Protein AF-A0A660Q3L2-F1 (afdb_monomer)

Foldseek 3Di:
DQVVLLVVLVVLVVLAAPQLFHDVVSDDDLWGFLVVLLVNLVSLLVSVVVPHPHPCSLVSLVSNLSNLVQQQDPVLLFGATRHVPHDDLLSRLSSLLSCLSSVNNVPPSNVSSLVSCLPDAQALQAADQANLNSLLSNQLSQVSNDDPSNVVSCVHLVCSLVVQQDPVRWHAGRQLPDPDRDHNRNPVDGVSNRVSSVSSNCSPVPDDPVPDPPPPDPPPPPDPPDDDDDDD

Mean predicted aligned error: 7.47 Å

Solvent-accessible surface area (backbone atoms only — not comparable to full-atom values): 13078 Å² total; per-residue (Å²): 111,66,76,60,51,45,54,55,49,46,56,54,60,69,36,43,43,96,70,23,36,25,30,76,95,45,51,84,66,95,63,30,29,43,70,55,34,40,54,51,51,53,49,51,53,52,38,53,76,71,68,54,82,60,85,59,58,64,59,48,53,55,32,32,51,55,30,52,59,66,15,43,22,82,90,71,23,36,27,17,34,68,37,43,87,50,56,51,72,28,39,26,15,30,49,37,35,49,33,39,75,73,73,42,55,82,37,70,67,34,54,37,30,54,59,61,49,66,81,68,78,74,45,52,71,72,33,54,59,52,40,60,66,18,50,31,32,35,47,51,26,30,53,77,70,34,68,69,66,19,58,62,46,49,67,46,48,55,51,46,51,65,75,58,46,43,96,88,71,42,24,65,37,47,7,56,85,44,99,67,68,35,42,72,48,52,81,63,48,47,68,53,31,28,49,37,51,51,55,45,73,40,56,76,76,74,58,59,91,82,72,62,74,82,77,78,71,77,83,81,82,75,59,98,80,68,79,85,81,87,82,131

Structure (mmCIF, N/CA/C/O backbone):
data_AF-A0A660Q3L2-F1
#
_entry.id   AF-A0A660Q3L2-F1
#
loop_
_atom_site.group_PDB
_atom_site.id
_atom_site.type_symbol
_atom_site.label_atom_id
_atom_site.label_alt_id
_atom_site.label_comp_id
_atom_site.label_asym_id
_atom_site.label_entity_id
_atom_site.label_seq_id
_atom_site.pdbx_PDB_ins_code
_atom_site.Cartn_x
_atom_site.Cartn_y
_atom_site.Cartn_z
_atom_site.occupancy
_atom_site.B_iso_or_equiv
_atom_site.auth_seq_id
_atom_site.auth_comp_id
_atom_site.auth_asym_id
_atom_site.auth_atom_id
_atom_site.pdbx_PDB_model_num
ATOM 1 N N . LEU A 1 1 ? -19.004 -19.035 7.120 1.00 87.06 1 LEU A N 1
ATOM 2 C CA . LEU A 1 1 ? -17.746 -18.250 7.023 1.00 87.06 1 LEU A CA 1
ATOM 3 C C . LEU A 1 1 ? -17.689 -17.080 8.012 1.00 87.06 1 LEU A C 1
ATOM 5 O O . LEU A 1 1 ? -16.634 -16.913 8.609 1.00 87.06 1 LEU A O 1
ATOM 9 N N . LYS A 1 2 ? -18.784 -16.331 8.252 1.00 93.50 2 LYS A N 1
ATOM 10 C CA . LYS A 1 2 ? -18.805 -15.159 9.158 1.00 93.50 2 LYS A CA 1
ATOM 11 C C . LYS A 1 2 ? -18.121 -15.374 10.528 1.00 93.50 2 LYS A C 1
ATOM 13 O O . LYS A 1 2 ? -17.167 -14.650 10.787 1.00 93.50 2 LYS A O 1
ATOM 18 N N . PRO A 1 3 ? -18.420 -16.428 11.318 1.00 96.12 3 PRO A N 1
ATOM 19 C CA . PRO A 1 3 ? -17.751 -16.616 12.613 1.00 96.12 3 PRO A CA 1
ATOM 20 C C . PRO A 1 3 ? -16.232 -16.833 12.517 1.00 96.12 3 PRO A C 1
ATOM 22 O O . PRO A 1 3 ? -15.495 -16.527 13.447 1.00 96.12 3 PRO A O 1
ATOM 25 N N . VAL A 1 4 ? -15.741 -17.399 11.408 1.00 97.12 4 VAL A N 1
ATOM 26 C CA . VAL A 1 4 ? -14.298 -17.598 11.180 1.00 97.12 4 VAL A CA 1
ATOM 27 C C . VAL A 1 4 ? -13.639 -16.274 10.799 1.00 97.12 4 VAL A C 1
ATOM 29 O O . VAL A 1 4 ? -12.576 -15.956 11.323 1.00 97.12 4 VAL A O 1
ATOM 32 N N . MET A 1 5 ? -14.287 -15.498 9.923 1.00 97.06 5 MET A N 1
ATOM 33 C CA . MET A 1 5 ? -13.849 -14.152 9.553 1.00 97.06 5 MET A CA 1
ATOM 34 C C . MET A 1 5 ? -13.745 -13.263 10.792 1.00 97.06 5 MET A C 1
ATOM 36 O O . MET A 1 5 ? -12.697 -12.676 11.020 1.00 97.06 5 MET A O 1
ATOM 40 N N . GLU A 1 6 ? -14.783 -13.213 11.626 1.00 98.12 6 GLU A N 1
ATOM 41 C CA . GLU A 1 6 ? -14.811 -12.347 12.811 1.00 98.12 6 GLU A CA 1
ATOM 42 C C . GLU A 1 6 ? -13.742 -12.726 13.838 1.00 98.12 6 GLU A C 1
ATOM 44 O O . GLU A 1 6 ? -13.114 -11.845 14.421 1.00 98.12 6 GLU A O 1
ATOM 49 N N . ARG A 1 7 ? -13.446 -14.022 14.013 1.00 98.19 7 ARG A N 1
ATOM 50 C CA . ARG A 1 7 ? -12.309 -14.451 14.845 1.00 98.19 7 ARG A CA 1
ATOM 51 C C . ARG A 1 7 ? -10.966 -13.998 14.276 1.00 98.19 7 ARG A C 1
ATOM 53 O O . ARG A 1 7 ? -10.104 -13.580 15.038 1.00 98.19 7 ARG A O 1
ATOM 60 N N . ALA A 1 8 ? -10.780 -14.065 12.958 1.00 97.94 8 ALA A N 1
ATOM 61 C CA . ALA A 1 8 ? -9.557 -13.578 12.322 1.00 97.94 8 ALA A CA 1
ATOM 62 C C . ALA A 1 8 ? -9.425 -12.051 12.438 1.00 97.94 8 ALA A C 1
ATOM 64 O O . ALA A 1 8 ? -8.340 -11.549 12.715 1.00 97.94 8 ALA A O 1
ATOM 65 N N . ILE A 1 9 ? -10.529 -11.314 12.291 1.00 98.44 9 ILE A N 1
ATOM 66 C CA . ILE A 1 9 ? -10.559 -9.865 12.504 1.00 98.44 9 ILE A CA 1
ATOM 67 C C . ILE A 1 9 ? -10.245 -9.511 13.951 1.00 98.44 9 ILE A C 1
ATOM 69 O O . ILE A 1 9 ? -9.487 -8.573 14.175 1.00 98.44 9 ILE A O 1
ATOM 73 N N . GLN A 1 10 ? -10.737 -10.283 14.922 1.00 98.50 10 GLN A N 1
ATOM 74 C CA . GLN A 1 10 ? -10.421 -10.032 16.325 1.00 98.50 10 GLN A CA 1
ATOM 75 C C . GLN A 1 10 ? -8.909 -10.072 16.587 1.00 98.50 10 GLN A C 1
ATOM 77 O O . GLN A 1 10 ? -8.397 -9.191 17.261 1.00 98.50 10 GLN A O 1
ATOM 82 N N . VAL A 1 11 ? -8.170 -10.994 15.956 1.00 98.25 11 VAL A N 1
ATOM 83 C CA . VAL A 1 11 ? -6.696 -11.033 16.044 1.00 98.25 11 VAL A CA 1
ATOM 84 C C . VAL A 1 11 ? -6.057 -9.737 15.527 1.00 98.25 11 VAL A C 1
ATOM 86 O O . VAL A 1 11 ? -5.093 -9.242 16.108 1.00 98.25 11 VAL A O 1
ATOM 89 N N . ILE A 1 12 ? -6.592 -9.166 14.444 1.00 98.50 12 ILE A N 1
ATOM 90 C CA . ILE A 1 12 ? -6.101 -7.902 13.879 1.00 98.50 12 ILE A CA 1
ATOM 91 C C . ILE A 1 12 ? -6.385 -6.735 14.828 1.00 98.50 12 ILE A C 1
ATOM 93 O O . ILE A 1 12 ? -5.506 -5.894 15.029 1.00 98.50 12 ILE A O 1
ATOM 97 N N . LEU A 1 13 ? -7.591 -6.687 15.401 1.00 98.69 13 LEU A N 1
ATOM 98 C CA . LEU A 1 13 ? -8.000 -5.656 16.357 1.00 98.69 13 LEU A CA 1
ATOM 99 C C . LEU A 1 13 ? -7.138 -5.710 17.615 1.00 98.69 13 LEU A C 1
ATOM 101 O O . LEU A 1 13 ? -6.546 -4.702 17.993 1.00 98.69 13 LEU A O 1
ATOM 105 N N . ASP A 1 14 ? -6.995 -6.899 18.195 1.00 98.12 14 ASP A N 1
ATOM 106 C CA . ASP A 1 14 ? -6.180 -7.116 19.383 1.00 98.12 14 ASP A CA 1
ATOM 107 C C . ASP A 1 14 ? -4.727 -6.733 19.103 1.00 98.12 14 ASP A C 1
ATOM 109 O O . ASP A 1 14 ? -4.083 -6.126 19.947 1.00 98.12 14 ASP A O 1
ATOM 113 N N . GLY A 1 15 ? -4.208 -7.016 17.906 1.00 97.81 15 GLY A N 1
ATOM 114 C CA . GLY A 1 15 ? -2.841 -6.689 17.508 1.00 97.81 15 GLY A CA 1
ATOM 115 C C . GLY A 1 15 ? -2.562 -5.210 17.204 1.00 97.81 15 GLY A C 1
ATOM 116 O O . GLY A 1 15 ? -1.392 -4.853 17.038 1.00 97.81 15 GLY A O 1
ATOM 117 N N . GLN A 1 16 ? -3.578 -4.343 17.118 1.00 98.50 16 GLN A N 1
ATOM 118 C CA . GLN A 1 16 ? -3.380 -2.916 16.843 1.00 98.50 16 GLN A CA 1
ATOM 119 C C . GLN A 1 16 ? -2.751 -2.217 18.050 1.00 98.50 16 GLN A C 1
ATOM 121 O O . GLN A 1 16 ? -3.131 -2.466 19.193 1.00 98.50 16 GLN A O 1
ATOM 126 N N . GLN A 1 17 ? -1.763 -1.354 17.813 1.00 97.44 17 GLN A N 1
ATOM 127 C CA . GLN A 1 17 ? -1.156 -0.544 18.871 1.00 97.44 17 GLN A CA 1
ATOM 128 C C . GLN A 1 17 ? -1.989 0.712 19.156 1.00 97.44 17 GLN A C 1
ATOM 130 O O . GLN A 1 17 ? -2.770 1.147 18.312 1.00 97.44 17 GLN A O 1
ATOM 135 N N . ASP A 1 18 ? -1.762 1.361 20.300 1.00 95.19 18 ASP A N 1
ATOM 136 C CA . ASP A 1 18 ? -2.516 2.562 20.698 1.00 95.19 18 ASP A CA 1
ATOM 137 C C . ASP A 1 18 ? -2.451 3.692 19.664 1.00 95.19 18 ASP A C 1
ATOM 139 O O . ASP A 1 18 ? -3.455 4.361 19.419 1.00 95.19 18 ASP A O 1
ATOM 143 N N . GLY A 1 19 ? -1.297 3.846 19.004 1.00 94.12 19 GLY A N 1
ATOM 144 C CA . GLY A 1 19 ? -1.087 4.813 17.923 1.00 94.12 19 GLY A CA 1
ATOM 145 C C . GLY A 1 19 ? -1.775 4.468 16.597 1.00 94.12 19 GLY A C 1
ATOM 146 O O . GLY A 1 19 ? -1.679 5.252 15.665 1.00 94.12 19 GLY A O 1
ATOM 147 N N . GLY A 1 20 ? -2.445 3.315 16.494 1.00 97.38 20 GLY A N 1
ATOM 148 C CA . GLY A 1 20 ? -3.222 2.893 15.324 1.00 97.38 20 GLY A CA 1
ATOM 149 C C . GLY A 1 20 ? -2.486 2.020 14.311 1.00 97.38 20 GLY A C 1
ATOM 150 O O . GLY A 1 20 ? -3.130 1.401 13.465 1.00 97.38 20 GLY A O 1
ATOM 151 N N . GLY A 1 21 ? -1.161 1.928 14.411 1.00 97.69 2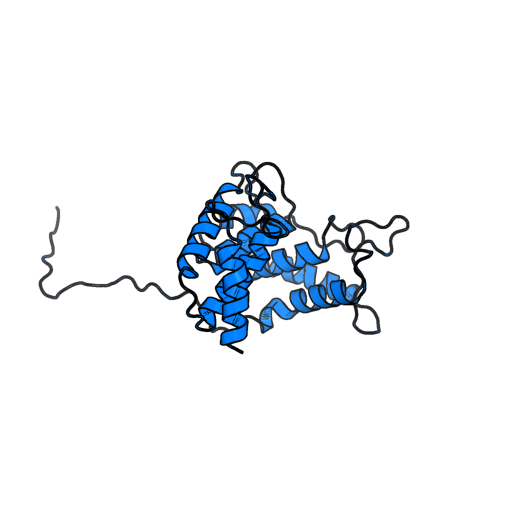1 GLY A N 1
ATOM 152 C CA . GLY A 1 21 ? -0.341 1.067 13.564 1.00 97.69 21 GLY A CA 1
ATOM 153 C C . GLY A 1 21 ? -0.252 -0.383 14.045 1.00 97.69 21 GLY A C 1
ATOM 154 O O . GLY A 1 21 ? -0.679 -0.738 15.146 1.00 97.69 21 GLY A O 1
ATOM 155 N N . TRP A 1 22 ? 0.387 -1.215 13.223 1.00 98.38 22 TRP A N 1
ATOM 156 C CA . TRP A 1 22 ? 0.720 -2.608 13.528 1.00 98.38 22 TRP A CA 1
ATOM 157 C C . TRP A 1 22 ? 2.200 -2.869 13.285 1.00 98.38 22 TRP A C 1
ATOM 159 O O . TRP A 1 22 ? 2.843 -2.191 12.484 1.00 98.38 22 TRP A O 1
ATOM 169 N N . ASN A 1 23 ? 2.726 -3.898 13.937 1.00 97.44 23 ASN A N 1
ATOM 170 C CA . ASN A 1 23 ? 4.081 -4.386 13.737 1.00 97.44 23 ASN A CA 1
ATOM 171 C C . ASN A 1 23 ? 4.055 -5.870 13.339 1.00 97.44 23 ASN A C 1
ATOM 173 O O . ASN A 1 23 ? 3.037 -6.554 13.488 1.00 97.44 23 ASN A O 1
ATOM 177 N N . TYR A 1 24 ? 5.175 -6.382 12.829 1.00 95.69 24 TYR A N 1
ATOM 178 C CA . TYR A 1 24 ? 5.328 -7.815 12.585 1.00 95.69 24 TYR A CA 1
ATOM 179 C C . TYR A 1 24 ? 5.067 -8.606 13.868 1.00 95.69 24 TYR A C 1
ATOM 181 O O . TYR A 1 24 ? 5.405 -8.151 14.957 1.00 95.69 24 TYR A O 1
ATOM 189 N N . LYS A 1 25 ? 4.435 -9.779 13.724 1.00 95.69 25 LYS A N 1
ATOM 190 C CA . LYS A 1 25 ? 4.028 -10.659 14.837 1.00 95.69 25 LYS A CA 1
ATOM 191 C C . LYS A 1 25 ? 3.131 -9.992 15.892 1.00 95.69 25 LYS A C 1
ATOM 193 O O . LYS A 1 25 ? 2.906 -10.584 16.940 1.00 95.69 25 LYS A O 1
ATOM 198 N N . TYR A 1 26 ? 2.605 -8.800 15.604 1.00 96.62 26 TYR A N 1
ATOM 199 C CA . TYR A 1 26 ? 1.911 -7.952 16.572 1.00 96.62 26 TYR A CA 1
ATOM 200 C C . TYR A 1 26 ? 2.771 -7.586 17.797 1.00 96.62 26 TYR A C 1
ATOM 202 O O . TYR A 1 26 ? 2.238 -7.320 18.875 1.00 96.62 26 TYR A O 1
ATOM 210 N N . ASP A 1 27 ? 4.101 -7.539 17.625 1.00 95.88 27 ASP A N 1
ATOM 211 C CA . ASP A 1 27 ? 5.037 -7.118 18.671 1.00 95.88 27 ASP A CA 1
ATOM 212 C C . ASP A 1 27 ? 4.725 -5.685 19.117 1.00 95.88 27 ASP A C 1
ATOM 214 O O . ASP A 1 27 ? 4.659 -4.770 18.292 1.00 95.88 27 ASP A O 1
ATOM 218 N N . ARG A 1 28 ? 4.570 -5.482 20.429 1.00 93.69 28 ARG A N 1
ATOM 219 C CA . ARG A 1 28 ? 4.258 -4.170 21.008 1.00 93.69 28 ARG A CA 1
ATOM 220 C C . ARG A 1 28 ? 5.503 -3.301 21.112 1.00 93.69 28 ARG A C 1
ATOM 222 O O . ARG A 1 28 ? 6.546 -3.757 21.575 1.00 93.69 28 ARG A O 1
ATOM 229 N N . GLY A 1 29 ? 5.376 -2.026 20.759 1.00 91.75 29 GLY A N 1
ATOM 230 C CA . GLY A 1 29 ? 6.420 -1.039 21.004 1.00 91.75 29 GLY A CA 1
ATOM 231 C C . GLY A 1 29 ? 6.302 0.209 20.131 1.00 91.75 29 GLY A C 1
ATOM 232 O O . GLY A 1 29 ? 5.277 0.440 19.490 1.00 91.75 29 GLY A O 1
ATOM 233 N N . PRO A 1 30 ? 7.362 1.033 20.071 1.00 89.94 30 PRO A N 1
ATOM 234 C CA . PRO A 1 30 ? 7.344 2.265 19.282 1.00 89.94 30 PRO A CA 1
ATOM 235 C C . PRO A 1 30 ? 7.345 2.001 17.769 1.00 89.94 30 PRO A C 1
ATOM 237 O O . PRO A 1 30 ? 6.901 2.847 16.988 1.00 89.94 30 PRO A O 1
ATOM 240 N N . ARG A 1 31 ? 7.843 0.832 17.341 1.00 95.00 31 ARG A N 1
ATOM 241 C CA . ARG A 1 31 ? 7.899 0.451 15.931 1.00 95.00 31 ARG A CA 1
ATOM 242 C C . ARG A 1 31 ? 6.509 0.067 15.427 1.00 95.00 31 ARG A C 1
ATOM 244 O O . ARG A 1 31 ? 5.842 -0.779 16.009 1.00 95.00 31 ARG A O 1
ATOM 251 N N . ARG A 1 32 ? 6.147 0.617 14.274 1.00 95.56 32 ARG A N 1
ATOM 252 C CA . ARG A 1 32 ? 5.016 0.204 13.435 1.00 95.56 32 ARG A CA 1
ATOM 253 C C . ARG A 1 32 ? 5.457 0.122 11.981 1.00 95.56 32 ARG A C 1
ATOM 255 O O . ARG A 1 32 ? 6.563 0.548 11.658 1.00 95.56 32 ARG A O 1
ATOM 262 N N . ASP A 1 33 ? 4.639 -0.490 11.138 1.00 96.31 33 ASP A N 1
ATOM 263 C CA . ASP A 1 33 ? 5.011 -0.858 9.780 1.00 96.31 33 ASP A CA 1
ATOM 264 C C . ASP A 1 33 ? 3.877 -0.616 8.783 1.00 96.31 33 ASP A C 1
ATOM 266 O O . ASP A 1 33 ? 2.844 -1.289 8.824 1.00 96.31 33 ASP A O 1
ATOM 270 N N . THR A 1 34 ? 4.090 0.300 7.840 1.00 97.88 34 THR A N 1
ATOM 271 C CA . THR A 1 34 ? 3.102 0.646 6.811 1.00 97.88 34 THR A CA 1
ATOM 272 C C . THR A 1 34 ? 2.728 -0.558 5.941 1.00 97.88 34 THR A C 1
ATOM 274 O O . THR A 1 34 ? 1.582 -0.660 5.509 1.00 97.88 34 THR A O 1
ATOM 277 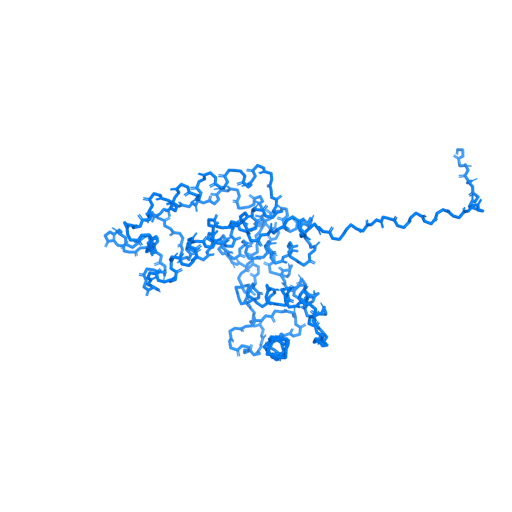N N . SER A 1 35 ? 3.642 -1.509 5.700 1.00 96.50 35 SER A N 1
ATOM 278 C CA . SER A 1 35 ? 3.327 -2.696 4.889 1.00 96.50 35 SER A CA 1
ATOM 279 C C . SER A 1 35 ? 2.441 -3.699 5.628 1.00 96.50 35 SER A C 1
ATOM 281 O O . SER A 1 35 ? 1.528 -4.270 5.028 1.00 96.50 35 SER A O 1
ATOM 283 N N . VAL A 1 36 ? 2.643 -3.859 6.940 1.00 97.81 36 VAL A N 1
ATOM 284 C CA . VAL A 1 36 ? 1.748 -4.654 7.792 1.00 97.81 36 VAL A CA 1
ATOM 285 C C . VAL A 1 36 ? 0.394 -3.958 7.899 1.00 97.81 36 VAL A C 1
ATOM 287 O O . VAL A 1 36 ? -0.627 -4.598 7.651 1.00 97.81 36 VAL A O 1
ATOM 290 N N . ALA A 1 37 ? 0.379 -2.650 8.181 1.00 97.94 37 ALA A N 1
ATOM 291 C CA . ALA A 1 37 ? -0.845 -1.853 8.235 1.00 97.94 37 ALA A CA 1
ATOM 292 C C . ALA A 1 37 ? -1.654 -1.969 6.933 1.00 97.94 37 ALA A C 1
ATOM 294 O O . ALA A 1 37 ? -2.868 -2.139 6.983 1.00 97.94 37 ALA A O 1
ATOM 295 N N . GLY A 1 38 ? -0.985 -1.988 5.775 1.00 97.94 38 GLY A N 1
ATOM 296 C CA . GLY A 1 38 ? -1.608 -2.211 4.470 1.00 97.94 38 GLY A CA 1
ATOM 297 C C . GLY A 1 38 ? -2.492 -3.455 4.402 1.00 97.94 38 GLY A C 1
ATOM 298 O O . GLY A 1 38 ? -3.628 -3.393 3.927 1.00 97.94 38 GLY A O 1
ATOM 299 N N . TRP A 1 39 ? -2.001 -4.588 4.901 1.00 97.75 39 TRP A N 1
ATOM 300 C CA . TRP A 1 39 ? -2.776 -5.828 4.937 1.00 97.75 39 TRP A CA 1
ATOM 301 C C . TRP A 1 39 ? -3.902 -5.784 5.968 1.00 97.75 39 TRP A C 1
ATOM 303 O O . TRP A 1 39 ? -5.023 -6.188 5.655 1.00 97.75 39 TRP A O 1
ATOM 313 N N . GLN A 1 40 ? -3.629 -5.250 7.162 1.00 98.50 40 GLN A N 1
ATOM 314 C CA . GLN A 1 40 ? -4.633 -5.170 8.224 1.00 98.50 40 GLN A CA 1
ATOM 315 C C . GLN A 1 40 ? -5.804 -4.273 7.832 1.00 98.50 40 GLN A C 1
ATOM 317 O O . GLN A 1 40 ? -6.956 -4.672 7.964 1.00 98.50 40 GLN A O 1
ATOM 322 N N . ILE A 1 41 ? -5.530 -3.099 7.265 1.00 98.56 41 ILE A N 1
ATOM 323 C CA . ILE A 1 41 ? -6.561 -2.151 6.833 1.00 98.56 41 ILE A CA 1
ATOM 324 C C . ILE A 1 41 ? -7.433 -2.750 5.729 1.00 98.56 41 ILE A C 1
ATOM 326 O O . ILE A 1 41 ? -8.655 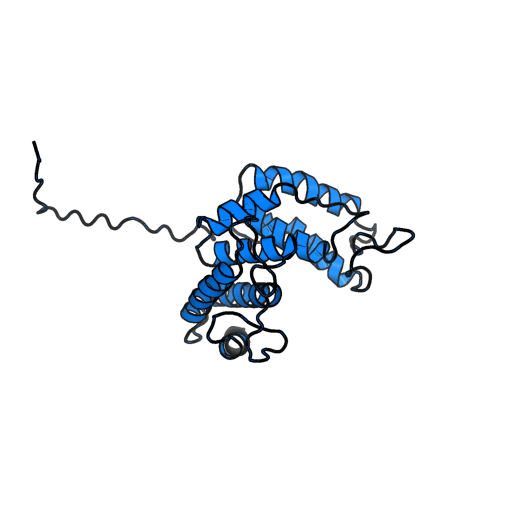-2.629 5.786 1.00 98.56 41 ILE A O 1
ATOM 330 N N . GLN A 1 42 ? -6.839 -3.435 4.747 1.00 97.19 42 GLN A N 1
ATOM 331 C CA . GLN A 1 42 ? -7.6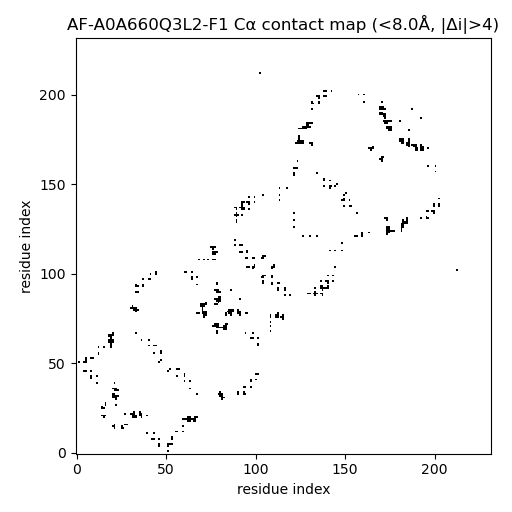10 -4.118 3.703 1.00 97.19 42 GLN A CA 1
ATOM 332 C C . GLN A 1 42 ? -8.520 -5.206 4.282 1.00 97.19 42 GLN A C 1
ATOM 334 O O . GLN A 1 42 ? -9.682 -5.294 3.885 1.00 97.19 42 GLN A O 1
ATOM 339 N N . ALA A 1 43 ? -8.026 -6.000 5.236 1.00 98.00 43 ALA A N 1
ATOM 340 C CA . ALA A 1 43 ? -8.821 -7.027 5.903 1.00 98.00 43 ALA A CA 1
ATOM 341 C C . ALA A 1 43 ? -9.966 -6.421 6.733 1.00 98.00 43 ALA A C 1
ATOM 343 O O . ALA A 1 43 ? -11.111 -6.848 6.586 1.00 98.00 43 ALA A O 1
ATOM 344 N N . LEU A 1 44 ? -9.683 -5.391 7.540 1.00 98.50 44 LEU A N 1
ATOM 345 C CA . LEU A 1 44 ? -10.685 -4.667 8.329 1.00 98.50 44 LEU A CA 1
ATOM 346 C C . LEU A 1 44 ? -11.760 -4.051 7.432 1.00 98.50 44 LEU A C 1
ATOM 348 O O . LEU A 1 44 ? -12.949 -4.242 7.677 1.00 98.50 44 LEU A O 1
ATOM 352 N N . LYS A 1 45 ? -11.359 -3.373 6.350 1.00 96.38 45 LYS A N 1
ATOM 353 C CA . LYS A 1 45 ? -12.298 -2.775 5.398 1.00 96.38 45 LYS A CA 1
ATOM 354 C C . LYS A 1 45 ? -13.166 -3.834 4.724 1.00 96.38 45 LYS A C 1
ATOM 356 O O . LYS A 1 45 ? -14.376 -3.646 4.627 1.00 96.38 45 LYS A O 1
ATOM 361 N N . ALA A 1 46 ? -12.570 -4.934 4.265 1.00 95.31 46 ALA A N 1
ATOM 362 C CA . ALA A 1 46 ? -13.305 -6.016 3.619 1.00 95.31 46 ALA A CA 1
ATOM 363 C C . ALA A 1 46 ? -14.312 -6.668 4.577 1.00 95.31 46 ALA A C 1
ATOM 365 O O . ALA A 1 46 ? -15.464 -6.867 4.201 1.00 95.31 46 ALA A O 1
ATOM 366 N N . ALA A 1 47 ? -13.910 -6.943 5.819 1.00 96.56 47 ALA A N 1
ATOM 367 C CA . ALA A 1 47 ? -14.799 -7.510 6.826 1.00 96.56 47 ALA A CA 1
ATOM 368 C C . ALA A 1 47 ? -15.926 -6.550 7.218 1.00 96.56 47 ALA A C 1
ATOM 370 O O . ALA A 1 47 ? -17.077 -6.970 7.310 1.00 96.56 47 ALA A O 1
ATOM 371 N N . TYR A 1 48 ? -15.619 -5.260 7.374 1.00 96.12 48 TYR A N 1
ATOM 372 C CA . TYR A 1 48 ? -16.628 -4.237 7.632 1.00 96.12 48 TYR A CA 1
ATOM 373 C C . TYR A 1 48 ? -17.692 -4.205 6.527 1.00 96.12 48 TYR A C 1
ATOM 375 O O . TYR A 1 48 ? -18.885 -4.256 6.809 1.00 96.12 48 TYR A O 1
ATOM 383 N N . LEU A 1 49 ? -17.268 -4.200 5.259 1.00 93.56 49 LEU A N 1
ATOM 384 C CA . LEU A 1 49 ? -18.187 -4.237 4.118 1.00 93.56 49 LEU A CA 1
ATOM 385 C C . LEU A 1 49 ? -18.965 -5.554 4.004 1.00 93.56 49 LEU A C 1
ATOM 387 O O . LEU A 1 49 ? -20.068 -5.565 3.469 1.00 93.56 49 LEU A O 1
ATOM 391 N N . ALA A 1 50 ? -18.411 -6.654 4.513 1.00 94.75 50 ALA A N 1
ATOM 392 C CA . ALA A 1 50 ? -19.080 -7.948 4.582 1.00 94.75 50 ALA A CA 1
ATOM 393 C C . ALA A 1 50 ? -20.046 -8.081 5.780 1.00 94.75 50 ALA A C 1
ATOM 395 O O . ALA A 1 50 ? -20.618 -9.154 5.975 1.00 94.75 50 ALA A O 1
ATOM 396 N N . GLY A 1 51 ? -20.230 -7.024 6.583 1.00 94.31 51 GLY A N 1
ATOM 397 C CA . GLY A 1 51 ? -21.139 -7.020 7.732 1.00 94.31 51 GLY A CA 1
ATOM 398 C C . GLY A 1 51 ? -20.587 -7.748 8.961 1.00 94.31 51 GLY A C 1
ATOM 399 O O . GLY A 1 51 ? -21.328 -8.482 9.618 1.00 94.31 51 GLY A O 1
ATOM 400 N N . ALA A 1 52 ? -19.283 -7.614 9.230 1.00 96.25 52 ALA A N 1
ATOM 401 C CA . ALA A 1 52 ? -18.669 -8.074 10.477 1.00 96.25 52 ALA A CA 1
ATOM 402 C C . ALA A 1 52 ? -19.139 -7.235 11.676 1.00 96.25 52 ALA A C 1
ATOM 404 O O . ALA A 1 52 ? -19.106 -6.005 11.612 1.00 96.25 52 ALA A O 1
ATOM 405 N N . ASP A 1 53 ? -19.477 -7.902 12.782 1.00 95.81 53 ASP A N 1
ATOM 406 C CA . ASP A 1 53 ? -20.006 -7.258 13.994 1.00 95.81 53 ASP A CA 1
ATOM 407 C C . ASP A 1 53 ? -18.940 -7.057 15.086 1.00 95.81 53 ASP A C 1
ATOM 409 O O . ASP A 1 53 ? -19.265 -6.742 16.232 1.00 95.81 53 ASP A O 1
ATOM 413 N N . ASN A 1 54 ? -17.652 -7.241 14.761 1.00 98.25 54 ASN A N 1
ATOM 414 C CA . ASN A 1 54 ? -16.560 -7.078 15.720 1.00 98.25 54 ASN A CA 1
ATOM 415 C C . ASN A 1 54 ? -16.587 -5.678 16.373 1.00 98.25 54 ASN A C 1
ATOM 417 O O . ASN A 1 54 ? -16.429 -4.669 15.668 1.00 98.25 54 ASN A O 1
ATOM 421 N N . PRO A 1 55 ? -16.701 -5.592 17.712 1.00 97.50 55 PRO A N 1
ATOM 422 C CA . PRO A 1 55 ? -16.611 -4.322 18.418 1.00 97.50 55 PRO A CA 1
ATOM 423 C C . PRO A 1 55 ? -15.285 -3.615 18.123 1.00 97.50 55 PRO A C 1
ATOM 425 O O . PRO A 1 55 ? -14.222 -4.230 18.124 1.00 97.50 55 PRO A O 1
ATOM 428 N N . GLY A 1 56 ? -15.342 -2.309 17.863 1.00 96.88 56 GLY A N 1
ATOM 429 C CA . GLY A 1 56 ? -14.149 -1.495 17.620 1.00 96.88 56 GLY A CA 1
ATOM 430 C C . GLY A 1 56 ? -13.580 -1.556 16.199 1.00 96.88 56 GLY A C 1
ATOM 431 O O . GLY A 1 56 ? -12.612 -0.851 15.933 1.00 96.88 56 GLY A O 1
ATOM 432 N N . ILE A 1 57 ? -14.180 -2.299 15.257 1.00 98.25 57 ILE A N 1
ATOM 433 C CA . ILE A 1 57 ? -13.695 -2.354 13.862 1.00 98.25 57 ILE A CA 1
ATOM 434 C C . ILE A 1 57 ? -13.608 -0.971 13.195 1.00 98.25 57 ILE A C 1
ATOM 436 O O . ILE A 1 57 ? -12.630 -0.672 12.510 1.00 98.25 57 ILE A O 1
ATOM 440 N N . LYS A 1 58 ? -14.595 -0.096 13.438 1.00 98.00 58 LYS A N 1
ATOM 441 C CA . LYS A 1 58 ? -14.594 1.292 12.943 1.00 98.00 58 LYS A CA 1
ATOM 442 C C . LYS A 1 58 ? -13.492 2.119 13.601 1.00 98.00 58 LYS A C 1
ATOM 444 O O . LYS A 1 58 ? -12.667 2.696 12.903 1.00 98.00 58 LYS A O 1
ATOM 449 N N . THR A 1 59 ? -13.423 2.084 14.930 1.00 98.44 59 THR A N 1
ATOM 450 C CA . THR A 1 59 ? -12.402 2.790 15.714 1.00 98.44 59 THR A CA 1
ATOM 451 C C . THR A 1 59 ? -10.987 2.369 15.323 1.00 98.44 59 THR A C 1
ATOM 453 O O . THR A 1 59 ? -10.093 3.207 15.233 1.00 98.44 59 THR A O 1
ATOM 456 N N . ALA A 1 60 ? -10.767 1.085 15.034 1.00 98.69 60 ALA A N 1
ATOM 457 C CA . ALA A 1 60 ? -9.479 0.599 14.563 1.00 98.69 60 ALA A CA 1
ATOM 458 C C . ALA A 1 60 ? -9.106 1.196 13.199 1.00 98.69 60 ALA A C 1
ATOM 460 O O . ALA A 1 60 ? -7.967 1.619 13.003 1.00 98.69 60 ALA A O 1
ATOM 461 N N . MET A 1 61 ? -10.062 1.285 12.269 1.00 98.75 61 MET A N 1
ATOM 462 C CA . MET A 1 61 ? -9.847 1.953 10.983 1.00 98.75 61 MET A CA 1
ATOM 463 C C . MET A 1 61 ? -9.556 3.453 11.153 1.00 98.75 61 MET A C 1
ATOM 465 O O . MET A 1 61 ? -8.628 3.958 10.529 1.00 98.75 61 MET A O 1
ATOM 469 N N . GLU A 1 62 ? -10.272 4.157 12.031 1.00 98.56 62 GLU A N 1
ATOM 470 C CA . GLU A 1 62 ? -10.030 5.580 12.326 1.00 98.56 62 GLU A CA 1
ATOM 471 C C . GLU A 1 62 ? -8.624 5.814 12.898 1.00 98.56 62 GLU A C 1
ATOM 473 O O . GLU A 1 62 ? -7.887 6.678 12.421 1.00 98.56 62 GLU A O 1
ATOM 478 N N . LYS A 1 63 ? -8.195 4.989 13.861 1.00 98.62 63 LYS A N 1
ATOM 479 C CA . LYS A 1 63 ? -6.826 5.039 14.395 1.00 98.62 63 LYS A CA 1
ATOM 480 C C . LYS A 1 63 ? -5.777 4.763 13.316 1.00 98.62 63 LYS A C 1
ATOM 482 O O . LYS A 1 63 ? -4.735 5.412 13.292 1.00 98.62 63 LYS A O 1
ATOM 487 N N . ALA A 1 64 ? -6.052 3.836 12.401 1.00 98.69 64 ALA A N 1
ATOM 488 C CA . ALA A 1 64 ? -5.144 3.529 11.302 1.00 98.69 64 ALA A CA 1
ATOM 489 C C . ALA A 1 64 ? -4.955 4.717 10.340 1.00 98.69 64 ALA A C 1
ATOM 491 O O . ALA A 1 64 ? -3.855 4.914 9.826 1.00 98.69 64 ALA A O 1
ATOM 492 N N . VAL A 1 65 ? -5.988 5.544 10.123 1.00 98.75 65 VAL A N 1
ATOM 493 C CA . VAL A 1 65 ? -5.860 6.799 9.356 1.00 98.75 65 VAL A CA 1
ATOM 494 C C . VAL A 1 65 ? -4.877 7.748 10.036 1.00 98.75 65 VAL A C 1
ATOM 496 O O . VAL A 1 65 ? -3.995 8.293 9.368 1.00 98.75 65 VAL A O 1
ATOM 499 N N . VAL A 1 66 ? -5.008 7.931 11.354 1.00 98.44 66 VAL A N 1
ATOM 500 C CA . VAL A 1 66 ? -4.107 8.790 12.140 1.00 98.44 66 VAL A CA 1
ATOM 501 C C . VAL A 1 66 ? -2.662 8.300 12.020 1.00 98.44 66 VAL A C 1
ATOM 503 O O . VAL A 1 66 ? -1.765 9.094 11.727 1.00 98.44 66 VAL A O 1
ATOM 506 N N . ASP A 1 67 ? -2.441 6.992 12.163 1.00 98.44 67 ASP A N 1
ATOM 507 C CA . ASP A 1 67 ? -1.114 6.391 12.029 1.00 98.44 67 ASP A CA 1
ATOM 508 C C . ASP A 1 67 ? -0.500 6.625 10.642 1.00 98.44 67 ASP A C 1
ATOM 510 O O . ASP A 1 67 ? 0.630 7.106 10.529 1.00 98.44 67 ASP A O 1
ATOM 514 N N . LEU A 1 68 ? -1.260 6.359 9.576 1.00 98.38 68 LEU A N 1
ATOM 515 C CA . LEU A 1 68 ? -0.796 6.535 8.199 1.00 98.38 68 LEU A CA 1
ATOM 516 C C . LEU A 1 68 ? -0.436 7.986 7.885 1.00 98.38 68 LEU A C 1
ATOM 518 O O . LEU A 1 68 ? 0.577 8.248 7.236 1.00 98.38 68 LEU A O 1
ATOM 522 N N . LYS A 1 69 ? -1.229 8.947 8.366 1.00 98.44 69 LYS A N 1
ATOM 523 C CA . LYS A 1 69 ? -0.896 10.368 8.214 1.00 98.44 69 LYS A CA 1
ATOM 524 C C . LYS A 1 69 ? 0.354 10.749 9.006 1.00 98.44 69 LYS A C 1
ATOM 526 O O . LYS A 1 69 ? 1.129 11.580 8.542 1.00 98.44 69 LYS A O 1
ATOM 531 N N . SER A 1 70 ? 0.621 10.102 10.143 1.00 97.75 70 SER A N 1
ATOM 532 C CA . SER A 1 70 ? 1.830 10.361 10.941 1.00 97.75 70 SER A CA 1
ATOM 533 C C . SER A 1 70 ? 3.136 9.977 10.232 1.00 97.75 70 SER A C 1
ATOM 535 O O . SER A 1 70 ? 4.187 10.554 10.519 1.00 97.75 70 SER A O 1
ATOM 537 N N . VAL A 1 71 ? 3.084 9.020 9.296 1.00 97.69 71 VAL A N 1
ATOM 538 C CA . VAL A 1 71 ? 4.247 8.587 8.502 1.00 97.69 71 VAL A CA 1
ATOM 539 C C . VAL A 1 71 ? 4.352 9.308 7.154 1.00 97.69 71 VAL A C 1
ATOM 541 O O . VAL A 1 71 ? 5.240 8.998 6.359 1.00 97.69 71 VAL A O 1
ATOM 544 N N . PHE A 1 72 ? 3.475 10.277 6.875 1.00 98.56 72 PHE A N 1
ATOM 545 C CA . PHE A 1 72 ? 3.585 11.137 5.701 1.00 98.56 72 PHE A CA 1
ATOM 546 C C . PHE A 1 72 ? 4.696 12.178 5.883 1.00 98.56 72 PHE A C 1
ATOM 548 O O . PHE A 1 72 ? 4.806 12.841 6.915 1.00 98.56 72 PHE A O 1
ATOM 555 N N . ASN A 1 73 ? 5.518 12.342 4.852 1.00 98.31 73 ASN A N 1
ATOM 556 C CA . ASN A 1 73 ? 6.552 13.358 4.789 1.00 98.31 73 ASN A CA 1
ATOM 557 C C . ASN A 1 73 ? 6.111 14.488 3.837 1.00 98.31 73 ASN A C 1
ATOM 559 O O . ASN A 1 73 ? 6.060 14.258 2.625 1.00 98.31 73 ASN A O 1
ATOM 563 N N . PRO A 1 74 ? 5.833 15.705 4.344 1.00 97.44 74 PRO A N 1
ATOM 564 C CA . PRO A 1 74 ? 5.363 16.814 3.516 1.00 97.44 74 PRO A CA 1
ATOM 565 C C . PRO A 1 74 ? 6.431 17.379 2.570 1.00 97.44 74 PRO A C 1
ATOM 567 O O . PRO A 1 74 ? 6.074 17.916 1.527 1.00 97.44 74 PRO A O 1
ATOM 570 N N . GLU A 1 75 ? 7.722 17.233 2.881 1.00 97.00 75 GLU A N 1
ATOM 571 C CA . GLU A 1 75 ? 8.819 17.748 2.046 1.00 97.00 75 GLU A CA 1
ATOM 572 C C . GLU A 1 75 ? 8.984 16.925 0.767 1.00 97.00 75 GLU A C 1
ATOM 574 O O . GLU A 1 75 ? 9.212 17.459 -0.315 1.00 97.00 75 GLU A O 1
ATOM 579 N N . THR A 1 76 ? 8.844 15.603 0.886 1.00 97.19 76 THR A N 1
ATOM 580 C CA . THR A 1 76 ? 8.947 14.681 -0.258 1.00 97.19 76 THR A CA 1
ATOM 581 C C . THR A 1 76 ? 7.589 14.346 -0.873 1.00 97.19 76 THR A C 1
ATOM 583 O O . THR A 1 76 ? 7.526 13.775 -1.964 1.00 97.19 76 THR A O 1
ATOM 586 N N . GLY A 1 77 ? 6.503 14.667 -0.165 1.00 98.12 77 GLY A N 1
ATOM 587 C CA . GLY A 1 77 ? 5.140 14.293 -0.512 1.00 98.12 77 GLY A CA 1
ATOM 588 C C . GLY A 1 77 ? 4.900 12.785 -0.473 1.00 98.12 77 GLY A C 1
ATOM 589 O O . GLY A 1 77 ? 4.094 12.304 -1.254 1.00 98.12 77 GLY A O 1
ATOM 590 N N . ARG A 1 78 ? 5.614 12.006 0.350 1.00 98.31 78 ARG A N 1
ATOM 591 C CA . ARG A 1 78 ? 5.574 10.528 0.332 1.00 98.31 78 ARG A CA 1
ATOM 592 C C . ARG A 1 78 ? 5.248 9.940 1.699 1.00 98.31 78 ARG A C 1
ATOM 594 O O . ARG A 1 78 ? 5.629 10.499 2.720 1.00 98.31 78 ARG A O 1
ATOM 601 N N . PHE A 1 79 ? 4.604 8.773 1.713 1.00 98.50 79 PHE A N 1
ATOM 602 C CA . PHE A 1 79 ? 4.467 7.970 2.932 1.00 98.50 79 PHE A CA 1
ATOM 603 C C . PHE A 1 79 ? 5.723 7.136 3.180 1.00 98.50 79 PHE A C 1
ATOM 605 O O . PHE A 1 79 ? 6.271 6.526 2.255 1.00 98.50 79 PHE A O 1
ATOM 612 N N . GLY A 1 80 ? 6.157 7.103 4.435 1.00 97.88 80 GLY A N 1
ATOM 613 C CA . GLY A 1 80 ? 7.286 6.312 4.893 1.00 97.88 80 GLY A CA 1
ATOM 614 C C . GLY A 1 80 ? 6.897 4.946 5.465 1.00 97.88 80 GLY A C 1
ATOM 615 O O . GLY A 1 80 ? 5.722 4.581 5.553 1.00 97.88 80 GLY A O 1
ATOM 616 N N . TYR A 1 81 ? 7.913 4.142 5.776 1.00 97.25 81 TYR A N 1
ATOM 617 C CA . TYR A 1 81 ? 7.769 2.727 6.121 1.00 97.25 81 TYR A CA 1
ATOM 618 C C . TYR A 1 81 ? 7.488 2.491 7.606 1.00 97.25 81 TYR A C 1
ATOM 620 O O . TYR A 1 81 ? 6.497 1.852 7.941 1.00 97.25 81 TYR A O 1
ATOM 628 N N . THR A 1 82 ? 8.356 2.991 8.484 1.00 96.94 82 THR A N 1
ATOM 629 C CA . THR A 1 82 ? 8.179 2.938 9.949 1.00 96.94 82 THR A CA 1
ATOM 630 C C . THR A 1 82 ? 7.845 4.302 10.539 1.00 96.94 82 THR A C 1
ATOM 632 O O . THR A 1 82 ? 7.206 4.409 11.582 1.00 96.94 82 THR A O 1
ATOM 635 N N . ASP A 1 83 ? 8.300 5.343 9.854 1.00 95.31 83 ASP A N 1
ATOM 636 C CA . ASP A 1 83 ? 8.164 6.756 10.161 1.00 95.31 83 ASP A CA 1
ATOM 637 C C . ASP A 1 83 ? 8.342 7.541 8.848 1.00 95.31 83 ASP A C 1
ATOM 639 O O . ASP A 1 83 ? 8.534 6.952 7.783 1.00 95.31 83 ASP A O 1
ATOM 643 N N . LYS A 1 84 ? 8.303 8.873 8.917 1.00 96.38 84 LYS A N 1
ATOM 644 C CA . LYS A 1 84 ? 8.384 9.770 7.754 1.00 96.38 84 LYS A CA 1
ATOM 645 C C . LYS A 1 84 ? 9.773 9.887 7.093 1.00 96.38 84 LYS A C 1
ATOM 647 O O . LYS A 1 84 ? 9.902 10.608 6.105 1.00 96.38 84 LYS A O 1
ATOM 652 N N . SER A 1 85 ? 10.822 9.258 7.627 1.00 94.62 85 SER A N 1
ATOM 653 C CA . SER A 1 85 ? 12.202 9.440 7.143 1.00 94.62 85 SER A CA 1
ATOM 654 C C . SER A 1 85 ? 12.486 8.716 5.826 1.00 94.62 85 SER A C 1
ATOM 656 O O . SER A 1 85 ? 13.230 9.232 4.993 1.00 94.62 85 SER A O 1
ATOM 658 N N . TRP A 1 86 ? 11.897 7.535 5.613 1.00 94.62 86 TRP A N 1
ATOM 659 C CA . TRP A 1 86 ? 12.197 6.705 4.448 1.00 94.62 86 TRP A CA 1
ATOM 660 C C . TRP A 1 86 ? 11.026 5.805 4.044 1.00 94.62 86 TRP A C 1
ATOM 662 O O . TRP A 1 86 ? 10.354 5.214 4.888 1.00 94.62 86 TRP A O 1
ATOM 672 N N . GLY A 1 87 ? 10.823 5.635 2.736 1.00 92.94 87 GLY A N 1
ATOM 673 C CA . GLY A 1 87 ? 9.851 4.706 2.163 1.00 92.94 87 GLY A CA 1
ATOM 674 C C . GLY A 1 87 ? 10.091 4.469 0.672 1.00 92.94 87 GLY A C 1
ATOM 675 O O . GLY A 1 87 ? 10.634 5.320 -0.033 1.00 92.94 87 GLY A O 1
ATOM 676 N N . THR A 1 88 ? 9.687 3.299 0.175 1.00 95.50 88 THR A N 1
ATOM 677 C CA . THR A 1 88 ? 9.725 2.982 -1.263 1.00 95.50 88 THR A CA 1
ATOM 678 C C . THR A 1 88 ? 8.472 3.494 -1.979 1.00 95.50 88 THR A C 1
ATOM 680 O O . THR A 1 88 ? 7.462 3.796 -1.344 1.00 95.50 88 THR A O 1
ATOM 683 N N . ASP A 1 89 ? 8.482 3.515 -3.316 1.00 96.62 89 ASP A N 1
ATOM 684 C CA . ASP A 1 89 ? 7.270 3.781 -4.109 1.00 96.62 89 ASP A CA 1
ATOM 685 C C . ASP A 1 89 ? 6.116 2.830 -3.742 1.00 96.62 89 ASP A C 1
ATOM 687 O O . ASP A 1 89 ? 4.962 3.249 -3.701 1.00 96.62 89 ASP A O 1
ATOM 691 N N . GLY A 1 90 ? 6.425 1.564 -3.437 1.00 97.25 90 GLY A N 1
ATOM 692 C CA . GLY A 1 90 ? 5.435 0.574 -3.007 1.00 97.25 90 GLY A CA 1
ATOM 693 C C . GLY A 1 90 ? 4.810 0.920 -1.656 1.00 97.25 90 GLY A C 1
ATOM 694 O O . GLY A 1 90 ? 3.592 0.882 -1.524 1.00 97.25 90 GLY A O 1
ATOM 695 N N . VAL A 1 91 ? 5.629 1.331 -0.680 1.00 97.94 91 VAL A N 1
ATOM 696 C CA . VAL A 1 91 ? 5.161 1.820 0.633 1.00 97.94 91 VAL A CA 1
ATOM 697 C C . VAL A 1 91 ? 4.281 3.057 0.472 1.00 97.94 91 VAL A C 1
ATOM 699 O O . VAL A 1 91 ? 3.207 3.134 1.063 1.00 97.94 91 VAL A O 1
ATOM 702 N N . CYS A 1 92 ? 4.690 3.987 -0.389 1.00 98.31 92 CYS A N 1
ATOM 703 C CA . CYS A 1 92 ? 3.884 5.157 -0.711 1.00 98.31 92 CYS A CA 1
ATOM 704 C C . CYS A 1 92 ? 2.534 4.764 -1.341 1.00 98.31 92 CYS A C 1
ATOM 706 O O . CYS A 1 92 ? 1.490 5.280 -0.945 1.00 98.31 92 CYS A O 1
ATOM 708 N N . GLY A 1 93 ? 2.537 3.786 -2.254 1.00 98.38 93 GLY A N 1
ATOM 709 C CA . GLY A 1 93 ? 1.326 3.198 -2.830 1.00 98.38 93 GLY A CA 1
ATOM 710 C C . GLY A 1 93 ? 0.391 2.576 -1.787 1.00 98.38 93 GLY A C 1
ATOM 711 O O . GLY A 1 93 ? -0.819 2.764 -1.879 1.00 98.38 93 GLY A O 1
ATOM 712 N N . ILE A 1 94 ? 0.933 1.893 -0.771 1.00 98.69 94 ILE A N 1
ATOM 713 C CA . ILE A 1 94 ? 0.149 1.340 0.346 1.00 98.69 94 ILE A CA 1
ATOM 714 C C . ILE A 1 94 ? -0.550 2.457 1.126 1.00 98.69 94 ILE A C 1
ATOM 716 O O . ILE A 1 94 ? -1.760 2.383 1.327 1.00 98.69 94 ILE A O 1
ATOM 720 N N . GLY A 1 95 ? 0.187 3.500 1.524 1.00 98.56 95 GLY A N 1
ATOM 721 C CA . GLY A 1 95 ? -0.378 4.624 2.277 1.00 98.56 95 GLY A CA 1
ATOM 722 C C . GLY A 1 95 ? -1.525 5.308 1.530 1.00 98.56 95 GLY A C 1
ATOM 723 O O . GLY A 1 95 ? -2.594 5.522 2.101 1.00 98.56 95 GLY A O 1
ATOM 724 N N . ILE A 1 96 ? -1.345 5.550 0.225 1.00 98.75 96 ILE A N 1
ATOM 725 C CA . ILE A 1 96 ? -2.399 6.093 -0.642 1.00 98.75 96 ILE A CA 1
ATOM 726 C C . ILE A 1 96 ? -3.629 5.180 -0.658 1.00 98.75 96 ILE A C 1
ATOM 728 O O . ILE A 1 96 ? -4.737 5.650 -0.403 1.00 98.75 96 ILE A O 1
ATOM 732 N N . LEU A 1 97 ? -3.441 3.892 -0.967 1.00 98.44 97 LEU A N 1
ATOM 733 C CA . LEU A 1 97 ? -4.547 2.948 -1.125 1.00 98.44 97 LEU A CA 1
ATOM 734 C C . LEU A 1 97 ? -5.358 2.811 0.166 1.00 98.44 97 LEU A C 1
ATOM 736 O O . LEU A 1 97 ? -6.587 2.837 0.137 1.00 98.44 97 LEU A O 1
ATOM 740 N N . CYS A 1 98 ? -4.677 2.694 1.303 1.00 98.56 98 CYS A N 1
ATOM 741 C CA . CYS A 1 98 ? -5.336 2.575 2.594 1.00 98.56 98 CYS A CA 1
ATOM 742 C C . CYS A 1 98 ? -6.161 3.818 2.923 1.00 98.56 98 CYS A C 1
ATOM 744 O O . CYS A 1 98 ? -7.325 3.685 3.294 1.00 98.56 98 CYS A O 1
ATOM 746 N N . LEU A 1 99 ? -5.618 5.022 2.724 1.00 98.75 99 LEU A N 1
ATOM 747 C CA . LEU A 1 99 ? -6.391 6.248 2.928 1.00 98.75 99 LEU A CA 1
ATOM 748 C C . LEU A 1 99 ? -7.588 6.329 1.973 1.00 98.75 99 LEU A C 1
ATOM 750 O O . LEU A 1 99 ? -8.681 6.682 2.406 1.00 98.75 99 LEU A O 1
ATOM 754 N N . GLN A 1 100 ? -7.440 5.929 0.706 1.00 97.88 100 GLN A N 1
ATOM 755 C CA . GLN A 1 100 ? -8.568 5.841 -0.230 1.00 97.88 100 GLN A CA 1
ATOM 756 C C . GLN A 1 100 ? -9.667 4.892 0.278 1.00 97.88 100 GLN A C 1
ATOM 758 O O . GLN A 1 100 ? -10.839 5.265 0.287 1.00 97.88 100 GLN A O 1
ATOM 763 N N . PHE A 1 101 ? -9.307 3.697 0.754 1.00 95.69 101 PHE A N 1
ATOM 764 C CA . PHE A 1 101 ? -10.258 2.711 1.287 1.00 95.69 101 PHE A CA 1
ATOM 765 C C . PHE A 1 101 ? -10.983 3.177 2.547 1.00 95.69 101 PHE A C 1
ATOM 767 O O . PHE A 1 101 ? -12.148 2.820 2.768 1.00 95.69 101 PHE A O 1
ATOM 774 N N . LEU A 1 102 ? -10.309 3.988 3.354 1.00 97.25 102 LEU A N 1
ATOM 775 C CA . LEU A 1 102 ? -10.844 4.539 4.591 1.00 97.25 102 LEU A CA 1
ATOM 776 C C . LEU A 1 102 ? -11.576 5.878 4.395 1.00 97.25 102 LEU A C 1
ATOM 778 O O . LEU A 1 102 ? -11.977 6.485 5.375 1.00 97.25 102 LEU A O 1
ATOM 782 N N . GLY A 1 103 ? -11.807 6.318 3.151 1.00 96.81 103 GLY A N 1
ATOM 783 C CA . GLY A 1 103 ? -12.601 7.520 2.847 1.00 96.81 103 GLY A CA 1
ATOM 784 C C . GLY A 1 103 ? -11.797 8.822 2.746 1.00 96.81 103 GLY A C 1
ATOM 785 O O . GLY A 1 103 ? -12.360 9.867 2.444 1.00 96.81 103 GLY A O 1
ATOM 786 N N . HIS A 1 104 ? -10.476 8.753 2.891 1.00 98.25 104 HIS A N 1
ATOM 787 C CA . HIS A 1 104 ? -9.538 9.883 2.881 1.00 98.25 104 HIS A CA 1
ATOM 788 C C . HIS A 1 104 ? -8.828 10.068 1.531 1.00 98.25 104 HIS A C 1
ATOM 790 O O . HIS A 1 104 ? -7.763 10.672 1.432 1.00 98.25 104 HIS A O 1
ATOM 796 N N . GLY A 1 105 ? -9.399 9.543 0.442 1.00 96.69 105 GLY A N 1
ATOM 797 C CA . GLY A 1 105 ? -8.773 9.574 -0.887 1.00 96.69 105 GLY A CA 1
ATOM 798 C C . GLY A 1 105 ? -8.609 10.973 -1.499 1.00 96.69 105 GLY A C 1
ATOM 799 O O . GLY A 1 105 ? -7.884 11.129 -2.481 1.00 96.69 105 GLY A O 1
ATOM 800 N N . LYS A 1 106 ? -9.285 11.987 -0.944 1.00 96.56 106 LYS A N 1
ATOM 801 C CA . LYS A 1 106 ? -9.235 13.388 -1.396 1.00 96.56 106 LYS A CA 1
ATOM 802 C C . LYS A 1 106 ? -8.354 14.273 -0.509 1.00 96.56 106 LYS A C 1
ATOM 804 O O . LYS A 1 106 ? -8.225 15.464 -0.809 1.00 96.56 106 LYS A O 1
ATOM 809 N N . ASP A 1 107 ? -7.747 13.709 0.526 1.00 98.50 107 ASP A N 1
ATOM 810 C CA . ASP A 1 107 ? -6.929 14.435 1.492 1.00 98.50 107 ASP A CA 1
ATOM 811 C C . ASP A 1 107 ? -5.616 14.921 0.844 1.00 98.50 107 ASP A C 1
ATOM 813 O O . ASP A 1 107 ? -5.147 14.331 -0.144 1.00 98.50 107 ASP A O 1
ATOM 817 N N . PRO A 1 108 ? -5.021 16.025 1.337 1.00 98.44 108 PRO A N 1
ATOM 818 C CA . PRO A 1 108 ? -3.831 16.620 0.729 1.00 98.44 108 PRO A CA 1
ATOM 819 C C . PRO A 1 108 ? -2.644 15.650 0.659 1.00 98.44 108 PRO A C 1
ATOM 821 O O . PRO A 1 108 ? -1.927 15.647 -0.344 1.00 98.44 108 PRO A O 1
ATOM 824 N N . GLU A 1 109 ? -2.477 14.775 1.654 1.00 98.56 109 GLU A N 1
ATOM 825 C CA . GLU A 1 109 ? -1.422 13.759 1.696 1.00 98.56 109 GLU A CA 1
ATOM 826 C C . GLU A 1 109 ? -1.549 12.773 0.527 1.00 98.56 109 GLU A C 1
ATOM 828 O O . GLU A 1 109 ? -0.564 12.468 -0.146 1.00 98.56 109 GLU A O 1
ATOM 833 N N . VAL A 1 110 ? -2.774 12.328 0.216 1.00 98.69 110 VAL A N 1
ATOM 834 C CA . VAL A 1 110 ? -3.038 11.425 -0.916 1.00 98.69 110 VAL A CA 1
ATOM 835 C C . VAL A 1 110 ? -2.743 12.113 -2.244 1.00 98.69 110 VAL A C 1
ATOM 837 O O . VAL A 1 110 ? -2.100 11.523 -3.117 1.00 98.69 110 VAL A O 1
ATOM 840 N N . ARG A 1 111 ? -3.166 13.373 -2.408 1.00 98.44 111 ARG A N 1
ATOM 841 C CA . ARG A 1 111 ? -2.894 14.137 -3.636 1.00 98.44 111 ARG A CA 1
ATOM 842 C C . ARG A 1 111 ? -1.395 14.305 -3.850 1.00 98.44 111 ARG A C 1
ATOM 844 O O . ARG A 1 111 ? -0.915 13.998 -4.941 1.00 98.44 111 ARG A O 1
ATOM 851 N N . ALA A 1 112 ? -0.664 14.736 -2.823 1.00 98.56 112 ALA A N 1
ATOM 852 C CA . ALA A 1 112 ? 0.785 14.914 -2.870 1.00 98.56 112 ALA A CA 1
ATOM 853 C C . ALA A 1 112 ? 1.510 13.597 -3.193 1.00 98.56 112 ALA A C 1
ATOM 855 O O . ALA A 1 112 ? 2.320 13.552 -4.120 1.00 98.56 112 ALA A O 1
ATOM 856 N N . ALA A 1 113 ? 1.139 12.504 -2.525 1.00 98.56 113 ALA A N 1
ATOM 857 C CA . ALA A 1 113 ? 1.715 11.180 -2.748 1.00 98.56 113 ALA A CA 1
ATOM 858 C C . ALA A 1 113 ? 1.465 10.646 -4.159 1.00 98.56 113 ALA A C 1
ATOM 860 O O . ALA A 1 113 ? 2.378 10.122 -4.804 1.00 98.56 113 ALA A O 1
ATOM 861 N N . ILE A 1 114 ? 0.270 10.857 -4.708 1.00 98.19 114 ILE A N 1
ATOM 862 C CA . ILE A 1 114 ? -0.018 10.518 -6.102 1.00 98.19 114 ILE A CA 1
ATOM 863 C C . ILE A 1 114 ? 0.870 11.308 -7.073 1.00 98.19 114 ILE A C 1
ATOM 865 O O . ILE A 1 114 ? 1.352 10.729 -8.055 1.00 98.19 114 ILE A O 1
ATOM 869 N N . GLN A 1 115 ? 1.125 12.596 -6.804 1.00 97.75 115 GLN A N 1
ATOM 870 C CA . GLN A 1 115 ? 2.057 13.392 -7.610 1.00 97.75 115 GLN A CA 1
ATOM 871 C C . GLN A 1 115 ? 3.490 12.858 -7.500 1.00 97.75 115 GLN A C 1
ATOM 873 O O . GLN A 1 115 ? 4.148 12.673 -8.525 1.00 97.75 115 GLN A O 1
ATOM 878 N N . ALA A 1 116 ? 3.943 12.526 -6.289 1.00 97.56 116 ALA A N 1
ATOM 879 C CA . ALA A 1 116 ? 5.277 11.982 -6.037 1.00 97.56 116 ALA A CA 1
ATOM 880 C C . ALA A 1 116 ? 5.522 10.616 -6.714 1.00 97.56 116 ALA A C 1
ATOM 882 O O . ALA A 1 116 ? 6.671 10.249 -6.977 1.00 97.56 116 ALA A O 1
ATOM 883 N N . LEU A 1 117 ? 4.454 9.875 -7.040 1.00 97.19 117 LEU A N 1
ATOM 884 C CA . LEU A 1 117 ? 4.492 8.612 -7.788 1.00 97.19 117 LEU A CA 1
ATOM 885 C C . LEU A 1 117 ? 4.301 8.771 -9.306 1.00 97.19 117 LEU A C 1
ATOM 887 O O . LEU A 1 117 ? 4.167 7.773 -10.021 1.00 97.19 117 LEU A O 1
ATOM 891 N N . LYS A 1 118 ? 4.233 9.988 -9.864 1.00 93.44 118 LYS A N 1
ATOM 892 C CA . LYS A 1 118 ? 4.107 10.169 -11.327 1.00 93.44 118 LYS A CA 1
ATOM 893 C C . LYS A 1 118 ? 5.264 9.517 -12.092 1.00 93.44 118 LYS A C 1
ATOM 895 O O . LYS A 1 118 ? 5.030 8.856 -13.105 1.00 93.44 118 LYS A O 1
ATOM 900 N N . GLY A 1 119 ? 6.481 9.668 -11.569 1.00 89.44 119 GLY A N 1
ATOM 901 C CA . GLY A 1 119 ? 7.724 9.170 -12.165 1.00 89.44 119 GLY A CA 1
ATOM 902 C C . GLY A 1 119 ? 8.013 7.683 -11.946 1.00 89.44 119 GLY A C 1
ATOM 903 O O . GLY A 1 119 ? 9.009 7.194 -12.474 1.00 89.44 119 GLY A O 1
ATOM 904 N N . THR A 1 120 ? 7.169 6.953 -11.206 1.00 93.75 120 THR A N 1
ATOM 905 C CA . THR A 1 120 ? 7.374 5.522 -10.943 1.00 93.75 120 THR A CA 1
ATOM 906 C C . THR A 1 120 ? 7.517 4.741 -12.251 1.00 93.75 120 THR A C 1
ATOM 908 O O . THR A 1 120 ? 6.724 4.899 -13.193 1.00 93.75 120 THR A O 1
ATOM 911 N N . LYS A 1 121 ? 8.533 3.875 -12.289 1.00 91.50 121 LYS A N 1
ATOM 912 C CA . LYS A 1 121 ? 8.834 2.976 -13.405 1.00 91.50 121 LYS A CA 1
ATOM 913 C C . LYS A 1 121 ? 8.401 1.542 -13.083 1.00 91.50 121 LYS A C 1
ATOM 915 O O . LYS A 1 121 ? 8.409 1.116 -11.930 1.00 91.50 121 LYS A O 1
ATOM 920 N N . CYS A 1 122 ? 8.063 0.793 -14.127 1.00 94.12 122 CYS A N 1
ATOM 921 C CA . CYS A 1 122 ? 7.835 -0.651 -14.086 1.00 94.12 122 CYS A CA 1
ATOM 922 C C . CYS A 1 122 ? 8.843 -1.355 -15.006 1.00 94.12 122 CYS A C 1
ATOM 924 O O . CYS A 1 122 ? 8.475 -1.954 -16.019 1.00 94.12 122 CYS A O 1
ATOM 926 N N . ASP A 1 123 ? 10.128 -1.180 -14.689 1.00 93.31 123 ASP A N 1
ATOM 927 C CA . ASP A 1 123 ? 11.230 -1.808 -15.415 1.00 93.31 123 ASP A CA 1
ATOM 928 C C . ASP A 1 123 ? 11.402 -3.256 -14.944 1.00 93.31 123 ASP A C 1
ATOM 930 O O . ASP A 1 123 ? 11.530 -3.528 -13.751 1.00 93.31 123 ASP A O 1
ATOM 934 N N . TRP A 1 124 ? 11.353 -4.193 -15.890 1.00 94.00 124 TRP A N 1
ATOM 935 C CA . TRP A 1 124 ? 11.486 -5.615 -15.593 1.00 94.00 124 TRP A CA 1
ATOM 936 C C . TRP A 1 124 ? 12.939 -6.044 -15.365 1.00 94.00 124 TRP A C 1
ATOM 938 O O . TRP A 1 124 ? 13.186 -7.021 -14.660 1.00 94.00 124 TRP A O 1
ATOM 948 N N . LYS A 1 125 ? 13.898 -5.347 -15.984 1.00 91.00 125 LYS A N 1
ATOM 949 C CA . LYS A 1 125 ? 15.328 -5.669 -15.917 1.00 91.00 125 LYS A CA 1
ATOM 950 C C . LYS A 1 125 ? 16.007 -4.972 -14.744 1.00 91.00 125 LYS A C 1
ATOM 952 O O . LYS A 1 125 ? 16.857 -5.591 -14.118 1.00 91.00 125 LYS A O 1
ATOM 957 N N . ASP A 1 126 ? 15.590 -3.745 -14.438 1.00 90.69 126 ASP A N 1
ATOM 958 C CA . ASP A 1 126 ? 16.072 -2.953 -13.298 1.00 90.69 126 ASP A CA 1
ATOM 959 C C . ASP A 1 126 ? 14.926 -2.606 -12.318 1.00 90.69 126 ASP A C 1
ATOM 961 O O . ASP A 1 126 ? 14.475 -1.459 -12.223 1.00 90.69 126 ASP A O 1
ATOM 965 N N . PRO A 1 127 ? 14.356 -3.615 -11.635 1.00 92.62 127 PRO A N 1
ATOM 966 C CA . PRO A 1 127 ? 13.277 -3.418 -10.683 1.00 92.62 127 PRO A CA 1
ATOM 967 C C . PRO A 1 127 ? 13.758 -2.796 -9.369 1.00 92.62 127 PRO A C 1
ATOM 969 O O . PRO A 1 127 ? 14.862 -3.038 -8.883 1.00 92.62 127 PRO A O 1
ATOM 972 N N . GLY A 1 128 ? 12.844 -2.098 -8.692 1.00 90.06 128 GLY A N 1
ATOM 973 C CA . GLY A 1 128 ? 13.023 -1.785 -7.275 1.00 90.06 128 GLY A CA 1
ATOM 974 C C . GLY A 1 128 ? 13.092 -3.050 -6.403 1.00 90.06 128 GLY A C 1
ATOM 975 O O . GLY A 1 128 ? 12.725 -4.145 -6.822 1.00 90.06 128 GLY A O 1
ATOM 976 N N . SER A 1 129 ? 13.507 -2.889 -5.141 1.00 90.62 129 SER A N 1
ATOM 977 C CA . SER A 1 129 ? 13.726 -4.012 -4.206 1.00 90.62 129 SER A CA 1
ATOM 978 C C . SER A 1 129 ? 12.544 -4.986 -4.079 1.00 90.62 129 SER A C 1
ATOM 980 O O . SER A 1 129 ? 12.774 -6.178 -3.922 1.00 90.62 129 SER A O 1
ATOM 982 N N . TRP A 1 130 ? 11.308 -4.488 -4.131 1.00 94.00 130 TRP A N 1
ATOM 983 C CA . TRP A 1 130 ? 10.071 -5.267 -3.994 1.00 94.00 130 TRP A CA 1
ATOM 984 C C . TRP A 1 130 ? 9.097 -4.884 -5.114 1.00 94.00 130 TRP A C 1
ATOM 986 O O . TRP A 1 130 ? 8.044 -4.299 -4.863 1.00 94.00 130 TRP A O 1
ATOM 996 N N . ALA A 1 131 ? 9.522 -5.060 -6.364 1.00 94.94 131 ALA A N 1
ATOM 997 C CA . ALA A 1 131 ? 8.802 -4.582 -7.535 1.00 94.94 131 ALA A CA 1
ATOM 998 C C . ALA A 1 131 ? 7.427 -5.227 -7.718 1.00 94.94 131 ALA A C 1
ATOM 1000 O O . ALA A 1 131 ? 6.471 -4.492 -7.932 1.00 94.94 131 ALA A O 1
ATOM 1001 N N . MET A 1 132 ? 7.284 -6.548 -7.592 1.00 96.44 132 MET A N 1
ATOM 1002 C CA . MET A 1 132 ? 5.982 -7.207 -7.763 1.00 96.44 132 MET A CA 1
ATOM 1003 C C . MET A 1 132 ? 4.984 -6.723 -6.714 1.00 96.44 132 MET A C 1
ATOM 1005 O O . MET A 1 132 ? 3.867 -6.323 -7.050 1.00 96.44 132 MET A O 1
ATOM 1009 N N . TYR A 1 133 ? 5.404 -6.702 -5.449 1.00 96.62 133 TYR A N 1
ATOM 1010 C CA . TYR A 1 133 ? 4.592 -6.200 -4.346 1.00 96.62 133 TYR A CA 1
ATOM 1011 C C . TYR A 1 133 ? 4.264 -4.712 -4.498 1.00 96.62 133 TYR A C 1
ATOM 1013 O O . TYR A 1 133 ? 3.111 -4.299 -4.376 1.00 96.62 133 TYR A O 1
ATOM 1021 N N . GLY A 1 134 ? 5.271 -3.898 -4.811 1.00 97.19 134 GLY A N 1
ATOM 1022 C CA . GLY A 1 134 ? 5.115 -2.461 -4.987 1.00 97.19 134 GLY A CA 1
ATOM 1023 C C . GLY A 1 134 ? 4.204 -2.118 -6.160 1.00 97.19 134 GLY A C 1
ATOM 1024 O O . GLY A 1 134 ? 3.299 -1.302 -6.009 1.00 97.19 134 GLY A O 1
ATOM 1025 N N . TRP A 1 135 ? 4.383 -2.762 -7.315 1.00 98.06 135 TRP A N 1
ATOM 1026 C CA . TRP A 1 135 ? 3.544 -2.542 -8.492 1.00 98.06 135 TRP A CA 1
ATOM 1027 C C . TRP A 1 135 ? 2.090 -2.917 -8.235 1.00 98.06 135 TRP A C 1
ATOM 1029 O O . TRP A 1 135 ? 1.216 -2.189 -8.698 1.00 98.06 135 TRP A O 1
ATOM 1039 N N . TYR A 1 136 ? 1.814 -3.968 -7.461 1.00 97.75 136 TYR A N 1
ATOM 1040 C CA . TYR A 1 136 ? 0.452 -4.307 -7.047 1.00 97.75 136 TYR A CA 1
ATOM 1041 C C . TYR A 1 136 ? -0.222 -3.151 -6.287 1.00 97.75 136 TYR A C 1
ATOM 1043 O O . TYR A 1 136 ? -1.290 -2.685 -6.690 1.00 97.75 136 TYR A O 1
ATOM 1051 N N . TYR A 1 137 ? 0.416 -2.614 -5.243 1.00 98.12 137 TYR A N 1
ATOM 1052 C CA . TYR A 1 137 ? -0.154 -1.502 -4.469 1.00 98.12 137 TYR A CA 1
ATOM 1053 C C . TYR A 1 137 ? -0.234 -0.196 -5.257 1.00 98.12 137 TYR A C 1
ATOM 1055 O O . TYR A 1 137 ? -1.255 0.486 -5.216 1.00 98.12 137 TYR A O 1
ATOM 1063 N N . ILE A 1 138 ? 0.805 0.138 -6.024 1.00 98.25 138 ILE A N 1
ATOM 1064 C CA . ILE A 1 138 ? 0.826 1.342 -6.865 1.00 98.25 138 ILE A CA 1
ATOM 1065 C C . ILE A 1 138 ? -0.279 1.278 -7.922 1.00 98.25 138 ILE A C 1
ATOM 1067 O O . ILE A 1 138 ? -0.927 2.289 -8.194 1.00 98.25 138 ILE A O 1
ATOM 1071 N N . THR A 1 139 ? -0.519 0.101 -8.503 1.00 98.19 139 THR A N 1
ATOM 1072 C CA . THR A 1 139 ? -1.588 -0.094 -9.489 1.00 98.19 139 THR A CA 1
ATOM 1073 C C . THR A 1 139 ? -2.949 0.171 -8.874 1.00 98.19 139 THR A C 1
ATOM 1075 O O . THR A 1 139 ? -3.704 0.955 -9.440 1.00 98.19 139 THR A O 1
ATOM 1078 N N . GLN A 1 140 ? -3.242 -0.403 -7.707 1.00 97.31 140 GLN A N 1
ATOM 1079 C CA . GLN A 1 140 ? -4.506 -0.158 -7.012 1.00 97.31 140 GLN A CA 1
ATOM 1080 C C . GLN A 1 140 ? -4.664 1.317 -6.620 1.00 97.31 140 GLN A C 1
ATOM 1082 O O . GLN A 1 140 ? -5.674 1.932 -6.948 1.00 97.31 140 GLN A O 1
ATOM 1087 N N . ALA A 1 141 ? -3.642 1.919 -6.007 1.00 97.75 141 ALA A N 1
ATOM 1088 C CA . ALA A 1 141 ? -3.660 3.323 -5.596 1.00 97.75 141 ALA A CA 1
ATOM 1089 C C . ALA A 1 141 ? -3.952 4.271 -6.770 1.00 97.75 141 ALA A C 1
ATOM 1091 O O . ALA A 1 141 ? -4.804 5.162 -6.691 1.00 97.75 141 ALA A O 1
ATOM 1092 N N . LYS A 1 142 ? -3.259 4.065 -7.897 1.00 97.50 142 LYS A N 1
ATOM 1093 C CA . LYS A 1 142 ? -3.475 4.857 -9.110 1.00 97.50 142 LYS A CA 1
ATOM 1094 C C . LYS A 1 142 ? -4.828 4.558 -9.745 1.00 97.50 142 LYS A C 1
ATOM 1096 O O . LYS A 1 142 ? -5.437 5.490 -10.253 1.00 97.50 142 LYS A O 1
ATOM 1101 N N . PHE A 1 143 ? -5.301 3.312 -9.711 1.00 96.25 143 PHE A N 1
ATOM 1102 C CA . PHE A 1 143 ? -6.615 2.934 -10.233 1.00 96.25 143 PHE A CA 1
ATOM 1103 C C . PHE A 1 143 ? -7.738 3.657 -9.489 1.00 96.25 143 PHE A C 1
ATOM 1105 O O . PHE A 1 143 ? -8.543 4.329 -10.126 1.00 96.25 143 PHE A O 1
ATOM 1112 N N . HIS A 1 144 ? -7.733 3.613 -8.154 1.00 93.62 144 HIS A N 1
ATOM 1113 C CA . HIS A 1 144 ? -8.724 4.310 -7.329 1.00 93.62 144 HIS A CA 1
ATOM 1114 C C . HIS A 1 144 ? -8.625 5.835 -7.425 1.00 93.62 144 HIS A C 1
ATOM 1116 O O . HIS A 1 144 ? -9.636 6.518 -7.288 1.00 93.62 144 HIS A O 1
ATOM 1122 N N . TYR A 1 145 ? -7.431 6.383 -7.679 1.00 95.75 145 TYR A N 1
ATOM 1123 C CA . TYR A 1 145 ? -7.284 7.818 -7.929 1.00 95.75 145 TYR A CA 1
ATOM 1124 C C . TYR A 1 145 ? -7.820 8.230 -9.310 1.00 95.75 145 TYR A C 1
ATOM 1126 O O . TYR A 1 145 ? -8.380 9.312 -9.469 1.00 95.75 145 TYR A O 1
ATOM 1134 N N . GLY A 1 146 ? -7.641 7.375 -10.319 1.00 93.69 146 GLY A N 1
ATOM 1135 C CA . GLY A 1 146 ? -8.126 7.600 -11.675 1.00 93.69 146 GLY A CA 1
ATOM 1136 C C . GLY A 1 146 ? -7.351 8.665 -12.464 1.00 93.69 146 GLY A C 1
ATOM 1137 O O . GLY A 1 146 ? -6.185 8.987 -12.197 1.00 93.69 146 GLY A O 1
ATOM 1138 N N . GLY A 1 147 ? -8.008 9.186 -13.502 1.00 93.19 147 GLY A N 1
ATOM 1139 C CA . GLY A 1 147 ? -7.494 10.256 -14.358 1.00 93.19 147 GLY A CA 1
ATOM 1140 C C . GLY A 1 147 ? -6.226 9.896 -15.143 1.00 93.19 147 GLY A C 1
ATOM 1141 O O . GLY A 1 147 ? -5.943 8.738 -15.450 1.00 93.19 147 GLY A O 1
ATOM 1142 N N . SER A 1 148 ? -5.431 10.913 -15.479 1.00 94.38 148 SER A N 1
ATOM 1143 C CA . SER A 1 148 ? -4.216 10.749 -16.290 1.00 94.38 148 SER A CA 1
ATOM 1144 C C . SER A 1 148 ? -3.133 9.917 -15.597 1.00 94.38 148 SER A C 1
ATOM 1146 O O . SER A 1 148 ? -2.423 9.160 -16.262 1.00 94.38 148 SER A O 1
ATOM 1148 N N . THR A 1 149 ? -3.036 9.995 -14.264 1.00 93.88 149 THR A N 1
ATOM 1149 C CA . THR A 1 149 ? -2.131 9.161 -13.457 1.00 93.88 149 THR A CA 1
ATOM 1150 C C . THR A 1 149 ? -2.403 7.679 -13.690 1.00 93.88 149 THR A C 1
ATOM 1152 O O . THR A 1 149 ? -1.463 6.895 -13.853 1.00 93.88 149 THR A O 1
ATOM 1155 N N . TRP A 1 150 ? -3.683 7.307 -13.713 1.00 95.50 150 TRP A N 1
ATOM 1156 C CA . TRP A 1 150 ? -4.121 5.947 -13.958 1.00 95.50 150 TRP A CA 1
ATOM 1157 C C . TRP A 1 150 ? -3.821 5.503 -15.393 1.00 95.50 150 TRP A C 1
ATOM 1159 O O . TRP A 1 150 ? -3.097 4.527 -15.597 1.00 95.50 150 TRP A O 1
ATOM 1169 N N . SER A 1 151 ? -4.298 6.254 -16.390 1.00 94.38 151 SER A N 1
ATOM 1170 C CA . SER A 1 151 ? -4.139 5.902 -17.808 1.00 94.38 151 SER A CA 1
ATOM 1171 C C . SER A 1 151 ? -2.670 5.730 -18.213 1.00 94.38 151 SER A C 1
ATOM 1173 O O . SER A 1 151 ? -2.315 4.773 -18.912 1.00 94.38 151 SER A O 1
ATOM 1175 N N . ALA A 1 152 ? -1.789 6.611 -17.724 1.00 94.81 152 ALA A N 1
ATOM 1176 C CA . ALA A 1 152 ? -0.354 6.543 -17.992 1.00 94.81 152 ALA A CA 1
ATOM 1177 C C . ALA A 1 152 ? 0.329 5.345 -17.312 1.00 94.81 152 ALA A C 1
ATOM 1179 O O . ALA A 1 152 ? 1.272 4.770 -17.859 1.00 94.81 152 ALA A O 1
ATOM 1180 N N . TRP A 1 153 ? -0.099 4.969 -16.105 1.00 97.19 153 TRP A N 1
ATOM 1181 C CA . TRP A 1 153 ? 0.443 3.800 -15.413 1.00 97.19 153 TRP A CA 1
ATOM 1182 C C . TRP A 1 153 ? -0.032 2.498 -16.046 1.00 97.19 153 TRP A C 1
ATOM 1184 O O . TRP A 1 153 ? 0.804 1.670 -16.403 1.00 97.19 153 TRP A O 1
ATOM 1194 N N . ASN A 1 154 ? -1.341 2.361 -16.267 1.00 95.94 154 ASN A N 1
ATOM 1195 C CA . ASN A 1 154 ? -1.949 1.156 -16.820 1.00 95.94 154 ASN A CA 1
ATOM 1196 C C . ASN A 1 154 ? -1.283 0.707 -18.122 1.00 95.94 154 ASN A C 1
ATOM 1198 O O . ASN A 1 154 ? -0.838 -0.429 -18.272 1.00 95.94 154 ASN A O 1
ATOM 1202 N N . THR A 1 155 ? -1.145 1.662 -19.042 1.00 93.81 155 THR A N 1
ATOM 1203 C CA . THR A 1 155 ? -0.553 1.443 -20.362 1.00 93.81 155 THR A CA 1
ATOM 1204 C C . THR A 1 155 ? 0.850 0.837 -20.271 1.00 93.81 155 THR A C 1
ATOM 1206 O O . THR A 1 155 ? 1.247 0.055 -21.137 1.00 93.81 155 THR A O 1
ATOM 1209 N N . ARG A 1 156 ? 1.613 1.191 -19.231 1.00 96.56 156 ARG A N 1
ATOM 1210 C CA . ARG A 1 156 ? 2.973 0.697 -19.010 1.00 96.56 156 ARG A CA 1
ATOM 1211 C C . ARG A 1 156 ? 2.965 -0.644 -18.284 1.00 96.56 156 ARG A C 1
ATOM 1213 O O . ARG A 1 156 ? 3.523 -1.601 -18.813 1.00 96.56 156 ARG A O 1
ATOM 1220 N N . ILE A 1 157 ? 2.299 -0.737 -17.130 1.00 97.38 157 ILE A N 1
ATOM 1221 C CA . ILE A 1 157 ? 2.349 -1.942 -16.293 1.00 97.38 157 ILE A CA 1
ATOM 1222 C C . ILE A 1 157 ? 1.727 -3.155 -16.991 1.00 97.38 157 ILE A C 1
ATOM 1224 O O . ILE A 1 157 ? 2.316 -4.232 -16.957 1.00 97.38 157 ILE A O 1
ATOM 1228 N N . ALA A 1 158 ? 0.606 -2.979 -17.702 1.00 95.81 158 ALA A N 1
ATOM 1229 C CA . ALA A 1 158 ? -0.040 -4.072 -18.418 1.00 95.81 158 ALA A CA 1
ATOM 1230 C C . ALA A 1 158 ? 0.888 -4.653 -19.493 1.00 95.81 158 ALA A C 1
ATOM 1232 O O . ALA A 1 158 ? 1.053 -5.866 -19.573 1.00 95.81 158 ALA A O 1
ATOM 1233 N N . ARG A 1 159 ? 1.567 -3.790 -20.266 1.00 96.75 159 ARG A N 1
ATOM 1234 C CA . ARG A 1 159 ? 2.559 -4.212 -21.270 1.00 96.75 159 ARG A CA 1
ATOM 1235 C C . ARG A 1 159 ? 3.794 -4.843 -20.639 1.00 96.75 159 ARG A C 1
ATOM 1237 O O . ARG A 1 159 ? 4.311 -5.808 -21.190 1.00 96.75 159 ARG A O 1
ATOM 1244 N N . THR A 1 160 ? 4.288 -4.300 -19.525 1.00 97.38 160 THR A N 1
ATOM 1245 C CA . THR A 1 160 ? 5.419 -4.889 -18.798 1.00 97.38 160 THR A CA 1
ATOM 1246 C C . THR A 1 160 ? 5.083 -6.312 -18.365 1.00 97.38 160 THR A C 1
ATOM 1248 O O . THR A 1 160 ? 5.872 -7.215 -18.624 1.00 97.38 160 THR A O 1
ATOM 1251 N N . LEU A 1 161 ? 3.917 -6.539 -17.756 1.00 97.31 161 LEU A N 1
ATOM 1252 C CA . LEU A 1 161 ? 3.536 -7.870 -17.290 1.00 97.31 161 LEU A CA 1
ATOM 1253 C C . LEU A 1 161 ? 3.290 -8.828 -18.461 1.00 97.31 161 LEU A C 1
ATOM 1255 O O . LEU A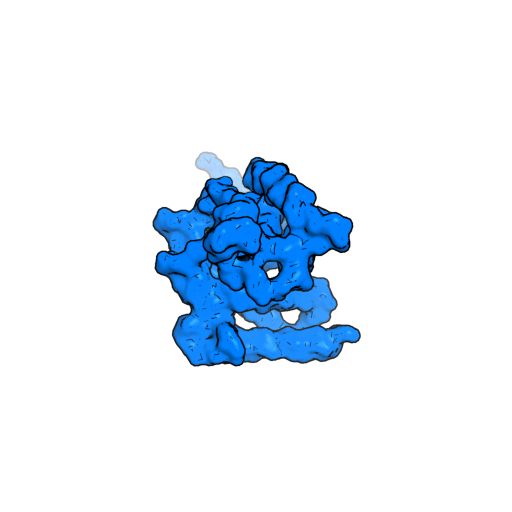 1 161 ? 3.895 -9.893 -18.490 1.00 97.31 161 LEU A O 1
ATOM 1259 N N . THR A 1 162 ? 2.495 -8.458 -19.468 1.00 96.50 162 THR A N 1
ATOM 1260 C CA . THR A 1 162 ? 2.182 -9.379 -20.579 1.00 96.50 162 THR A CA 1
ATOM 1261 C C . THR A 1 162 ? 3.405 -9.767 -21.408 1.00 96.50 162 THR A C 1
ATOM 1263 O O . THR A 1 162 ? 3.511 -10.913 -21.829 1.00 96.50 162 THR A O 1
ATOM 1266 N N . ARG A 1 163 ? 4.376 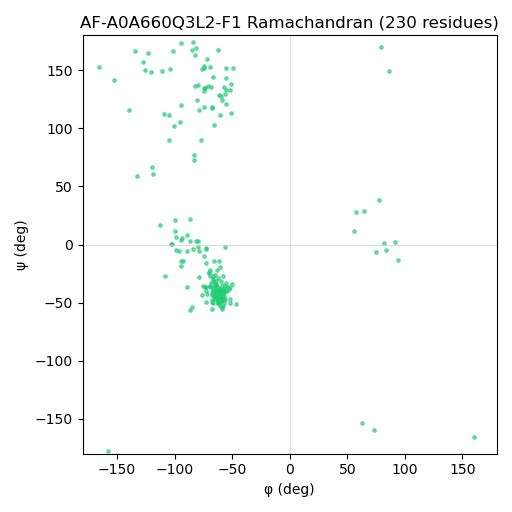-8.862 -21.594 1.00 96.69 163 ARG A N 1
ATOM 1267 C CA . ARG A 1 163 ? 5.632 -9.170 -22.307 1.00 96.69 163 ARG A CA 1
ATOM 1268 C C . ARG A 1 163 ? 6.558 -10.124 -21.558 1.00 96.69 163 ARG A C 1
ATOM 1270 O O . ARG A 1 163 ? 7.430 -10.711 -22.186 1.00 96.69 163 ARG A O 1
ATOM 1277 N N . ASN A 1 164 ? 6.408 -10.231 -20.242 1.00 96.31 164 ASN A N 1
ATOM 1278 C CA . ASN A 1 164 ? 7.259 -11.061 -19.392 1.00 96.31 164 ASN A CA 1
ATOM 1279 C C . ASN A 1 164 ? 6.497 -12.251 -18.786 1.00 96.31 164 ASN A C 1
ATOM 1281 O O . ASN A 1 164 ? 6.951 -12.840 -17.807 1.00 96.31 164 ASN A O 1
ATOM 1285 N N . GLN A 1 165 ? 5.332 -12.591 -19.346 1.00 97.31 165 GLN A N 1
ATOM 1286 C CA . GLN A 1 165 ? 4.625 -13.820 -19.009 1.00 97.31 165 GLN A CA 1
ATOM 1287 C C . GLN A 1 165 ? 5.348 -15.014 -19.641 1.00 97.31 165 GLN A C 1
ATOM 1289 O O . GLN A 1 165 ? 5.727 -14.977 -20.812 1.00 97.31 165 GLN A O 1
ATOM 1294 N N . ASN A 1 166 ? 5.534 -16.079 -18.868 1.00 96.19 166 ASN A N 1
ATOM 1295 C CA . ASN A 1 166 ? 6.092 -17.330 -19.368 1.00 96.19 166 ASN A CA 1
ATOM 1296 C C . ASN A 1 166 ? 5.077 -18.062 -20.270 1.00 96.19 166 ASN A C 1
ATOM 1298 O O . ASN A 1 166 ? 3.871 -17.857 -20.122 1.00 96.19 166 ASN A O 1
ATOM 1302 N N . PRO A 1 167 ? 5.524 -18.987 -21.145 1.00 96.81 167 PRO A N 1
ATOM 1303 C CA . PRO A 1 167 ? 4.622 -19.774 -21.995 1.00 96.81 167 PRO A CA 1
ATOM 1304 C C . PRO A 1 167 ? 3.573 -20.599 -21.230 1.00 96.81 167 PRO A C 1
ATOM 1306 O O . PRO A 1 167 ? 2.497 -20.858 -21.756 1.00 96.81 167 PRO A O 1
ATOM 1309 N N . ASP A 1 168 ? 3.868 -20.991 -19.985 1.00 96.44 168 ASP A N 1
ATOM 1310 C CA . ASP A 1 168 ? 2.948 -21.709 -19.087 1.00 96.44 168 ASP A CA 1
ATOM 1311 C C . ASP A 1 168 ? 1.922 -20.784 -18.394 1.00 96.44 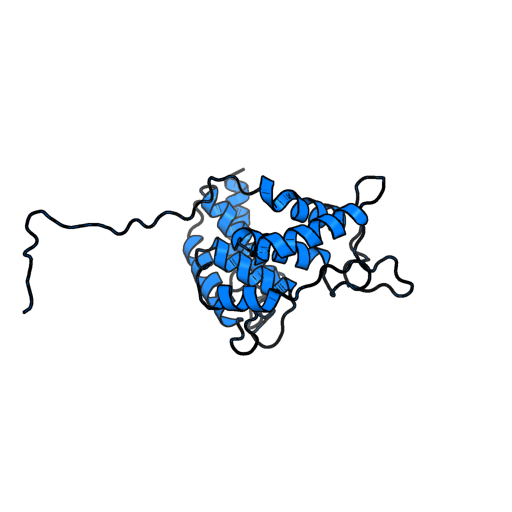168 ASP A C 1
ATOM 1313 O O . ASP A 1 168 ? 1.145 -21.231 -17.552 1.00 96.44 168 ASP A O 1
ATOM 1317 N N . GLY A 1 169 ? 1.932 -19.487 -18.714 1.00 96.62 169 GLY A N 1
ATOM 1318 C CA . GLY A 1 169 ? 1.060 -18.470 -18.134 1.00 96.62 169 GLY A CA 1
ATOM 1319 C C . GLY A 1 169 ? 1.542 -17.897 -16.797 1.00 96.62 169 GLY A C 1
ATOM 1320 O O . GLY A 1 169 ? 0.924 -16.959 -16.291 1.00 96.62 169 GLY A O 1
ATOM 1321 N N . SER A 1 170 ? 2.630 -18.418 -16.223 1.00 97.25 170 SER A N 1
ATOM 1322 C CA . SER A 1 170 ? 3.194 -17.936 -14.958 1.00 97.25 170 SER A CA 1
ATOM 1323 C C . SER A 1 170 ? 4.069 -16.691 -15.131 1.00 97.25 170 SER A C 1
ATOM 1325 O O . SER A 1 170 ? 4.482 -16.334 -16.233 1.00 97.25 170 SER A O 1
ATOM 1327 N N . TRP A 1 171 ? 4.428 -16.068 -14.011 1.00 96.31 171 TRP A N 1
ATOM 1328 C CA . TRP A 1 171 ? 5.497 -15.075 -13.933 1.00 96.31 171 TRP A CA 1
ATOM 1329 C C . TRP A 1 171 ? 6.581 -15.522 -12.958 1.00 96.31 171 TRP A C 1
ATOM 1331 O O . TRP A 1 171 ? 6.311 -16.161 -11.940 1.00 96.31 171 TRP A O 1
ATOM 1341 N N . THR A 1 172 ? 7.814 -15.125 -13.248 1.00 93.75 172 THR A N 1
ATOM 1342 C CA . THR A 1 172 ? 8.911 -15.057 -12.273 1.00 93.75 172 THR A CA 1
ATOM 1343 C C . THR A 1 172 ? 9.115 -13.612 -11.839 1.00 93.75 172 THR A C 1
ATOM 1345 O O . THR A 1 172 ? 8.587 -12.697 -12.468 1.00 93.75 172 THR A O 1
ATOM 1348 N N . ALA A 1 173 ? 9.873 -13.377 -10.769 1.00 92.06 173 ALA A N 1
ATOM 1349 C CA . ALA A 1 173 ? 10.124 -12.009 -10.340 1.00 92.06 173 ALA A CA 1
ATOM 1350 C C . ALA A 1 173 ? 10.978 -11.242 -11.379 1.00 92.06 173 ALA A C 1
ATOM 1352 O O . ALA A 1 173 ? 11.892 -11.832 -11.974 1.00 92.06 173 ALA A O 1
ATOM 1353 N N . PRO A 1 174 ? 10.722 -9.934 -11.564 1.00 92.38 174 PRO A N 1
ATOM 1354 C CA . PRO A 1 174 ? 11.605 -9.011 -12.269 1.00 92.38 174 PRO A CA 1
ATOM 1355 C C . PRO A 1 174 ? 13.049 -9.111 -11.767 1.00 92.38 174 PRO A C 1
ATOM 1357 O O . PRO A 1 174 ? 13.285 -9.463 -10.612 1.00 92.38 174 PRO A O 1
ATOM 1360 N N . GLY A 1 175 ? 14.021 -8.798 -12.624 1.00 89.25 175 GLY A N 1
ATOM 1361 C CA . GLY A 1 175 ? 15.442 -8.802 -12.262 1.00 89.25 175 GLY A CA 1
ATOM 1362 C C . GLY A 1 175 ? 16.081 -10.189 -12.129 1.00 89.25 175 GLY A C 1
ATOM 1363 O O . GLY A 1 175 ? 17.297 -10.293 -11.995 1.00 89.25 175 GLY A O 1
ATOM 1364 N N . GLY A 1 176 ? 15.295 -11.269 -12.218 1.00 82.38 176 GLY A N 1
ATOM 1365 C CA . GLY A 1 176 ? 15.785 -12.645 -12.082 1.00 82.38 176 GLY A CA 1
ATOM 1366 C C . GLY A 1 176 ? 16.597 -13.178 -13.269 1.00 82.38 176 GLY A C 1
ATOM 1367 O O . GLY A 1 176 ? 17.271 -14.193 -13.111 1.00 82.38 176 GLY A O 1
ATOM 1368 N N . ALA A 1 177 ? 16.528 -12.513 -14.428 1.00 75.38 177 ALA A N 1
ATOM 1369 C CA . ALA A 1 177 ? 17.212 -12.905 -15.667 1.00 75.38 177 ALA A CA 1
ATOM 1370 C C . ALA A 1 177 ? 18.522 -12.136 -15.933 1.00 75.38 177 ALA A C 1
ATOM 1372 O O . ALA A 1 177 ? 19.197 -12.413 -16.920 1.00 75.38 177 ALA A O 1
ATOM 1373 N N . ALA A 1 178 ? 18.861 -11.148 -15.100 1.00 72.19 178 ALA A N 1
ATOM 1374 C CA . ALA A 1 178 ? 20.122 -10.422 -15.211 1.00 72.19 178 ALA A CA 1
ATOM 1375 C C . ALA A 1 178 ? 21.297 -11.286 -14.715 1.00 72.19 178 ALA A C 1
ATOM 1377 O O . ALA A 1 178 ? 21.110 -12.124 -13.831 1.00 72.19 178 ALA A O 1
ATOM 1378 N N . GLU A 1 179 ? 22.505 -11.055 -15.252 1.00 69.62 179 GLU A N 1
ATOM 1379 C CA . GLU A 1 179 ? 23.741 -11.733 -14.808 1.00 69.62 179 GLU A CA 1
ATOM 1380 C C . GLU A 1 179 ? 23.942 -11.599 -13.293 1.00 69.62 179 GLU A C 1
ATOM 1382 O O . GLU A 1 179 ? 24.309 -12.554 -12.610 1.00 69.62 179 GLU A O 1
ATOM 1387 N N . VAL A 1 180 ? 23.609 -10.421 -12.762 1.00 73.50 180 VAL A N 1
ATOM 1388 C CA . VAL A 1 180 ? 23.465 -10.166 -11.332 1.00 73.50 180 VAL A CA 1
ATOM 1389 C C . VAL A 1 180 ? 21.985 -9.972 -11.040 1.00 73.50 180 VAL A C 1
ATOM 1391 O O . VAL A 1 180 ? 21.386 -8.986 -11.470 1.00 73.50 180 VAL A O 1
ATOM 1394 N N . LYS A 1 181 ? 21.388 -10.911 -10.298 1.00 78.00 181 LYS A N 1
ATOM 1395 C CA . LYS A 1 181 ? 19.986 -10.804 -9.884 1.00 78.00 181 LYS A CA 1
ATOM 1396 C C . LYS A 1 181 ? 19.777 -9.528 -9.074 1.00 78.00 181 LYS A C 1
ATOM 1398 O O . LYS A 1 181 ? 20.411 -9.330 -8.039 1.00 78.00 181 LYS A O 1
ATOM 1403 N N . VAL A 1 182 ? 18.839 -8.707 -9.523 1.00 81.25 182 VAL A N 1
ATOM 1404 C CA . VAL A 1 182 ? 18.402 -7.487 -8.838 1.00 81.25 182 VAL A CA 1
ATOM 1405 C C . VAL A 1 182 ? 16.978 -7.668 -8.313 1.00 81.25 182 VAL A C 1
ATOM 1407 O O . VAL A 1 182 ? 16.185 -8.425 -8.871 1.00 81.25 182 VAL A O 1
ATOM 1410 N N . GLY A 1 183 ? 16.660 -7.003 -7.203 1.00 82.75 183 GLY A N 1
ATOM 1411 C CA . GLY A 1 183 ? 15.394 -7.190 -6.489 1.00 82.75 183 GLY A CA 1
ATOM 1412 C C . GLY A 1 183 ? 15.419 -8.341 -5.472 1.00 82.75 183 GLY A C 1
ATOM 1413 O O . GLY A 1 183 ? 16.120 -9.342 -5.619 1.00 82.75 183 GLY A O 1
ATOM 1414 N N . LYS A 1 184 ? 14.634 -8.193 -4.402 1.00 90.12 184 LYS A N 1
ATOM 1415 C CA . LYS A 1 184 ? 14.575 -9.120 -3.256 1.00 90.12 184 LYS A CA 1
ATOM 1416 C C . LYS A 1 184 ? 13.553 -10.247 -3.435 1.00 90.12 184 LYS A C 1
ATOM 1418 O O . LYS A 1 184 ? 13.489 -11.153 -2.612 1.00 90.12 184 LYS A O 1
ATOM 1423 N N . GLU A 1 185 ? 12.772 -10.212 -4.513 1.00 91.94 185 GLU A N 1
ATOM 1424 C CA . GLU A 1 185 ? 11.663 -11.145 -4.760 1.00 91.94 185 GLU A CA 1
ATOM 1425 C C . GLU A 1 185 ? 12.053 -12.334 -5.656 1.00 91.94 185 GLU A C 1
ATOM 1427 O O . GLU A 1 185 ? 11.264 -13.263 -5.824 1.00 91.94 185 GLU A O 1
ATOM 1432 N N . THR A 1 186 ? 13.274 -12.351 -6.207 1.00 89.25 186 THR A N 1
ATOM 1433 C CA . THR A 1 186 ? 13.755 -13.389 -7.145 1.00 89.25 186 THR A CA 1
ATOM 1434 C C . THR A 1 186 ? 13.770 -14.804 -6.565 1.00 89.25 186 THR A C 1
ATOM 1436 O O . THR A 1 186 ? 13.724 -15.771 -7.324 1.00 89.25 186 THR A O 1
ATOM 1439 N N . ASN A 1 187 ? 13.753 -14.931 -5.236 1.00 88.44 187 ASN A N 1
ATOM 1440 C CA . ASN A 1 187 ? 13.743 -16.208 -4.522 1.00 88.44 187 ASN A CA 1
ATOM 1441 C C . ASN A 1 187 ? 12.358 -16.600 -3.963 1.00 88.44 187 ASN A C 1
ATOM 1443 O O . ASN A 1 187 ? 12.241 -17.651 -3.343 1.00 88.44 187 ASN A O 1
ATOM 1447 N N . LEU A 1 188 ? 11.303 -15.798 -4.171 1.00 91.38 188 LEU A N 1
ATOM 1448 C CA . LEU A 1 188 ? 9.954 -16.068 -3.629 1.00 91.38 188 LEU A CA 1
ATOM 1449 C C . LEU A 1 188 ? 9.120 -17.033 -4.490 1.00 91.38 188 LEU A C 1
ATOM 1451 O O . LEU A 1 188 ? 8.015 -17.423 -4.114 1.00 91.38 188 LEU A O 1
ATOM 1455 N N . GLY A 1 189 ? 9.661 -17.447 -5.637 1.00 90.31 189 GLY A N 1
ATOM 1456 C CA . GLY A 1 189 ? 9.076 -18.466 -6.502 1.00 90.31 189 GLY A CA 1
ATOM 1457 C C . GLY A 1 189 ? 7.927 -17.975 -7.389 1.00 90.31 189 GLY A C 1
ATOM 1458 O O . GLY A 1 189 ? 7.408 -16.865 -7.263 1.00 90.31 189 GLY A O 1
ATOM 1459 N N . LYS A 1 190 ? 7.521 -18.843 -8.324 1.00 93.62 190 LYS A N 1
ATOM 1460 C CA . LYS A 1 190 ? 6.536 -18.515 -9.366 1.00 93.62 190 LYS A CA 1
ATOM 1461 C C . LYS A 1 190 ? 5.143 -18.209 -8.814 1.00 93.62 190 LYS A C 1
ATOM 1463 O O . LYS A 1 190 ? 4.466 -17.349 -9.364 1.00 93.62 190 LYS A O 1
ATOM 1468 N N . VAL A 1 191 ? 4.706 -18.882 -7.744 1.00 96.50 191 VAL A N 1
ATOM 1469 C CA . VAL A 1 191 ? 3.364 -18.674 -7.161 1.00 96.50 191 VAL A CA 1
ATOM 1470 C C . VAL A 1 191 ? 3.201 -17.231 -6.690 1.00 96.50 191 VAL A C 1
ATOM 1472 O O . VAL A 1 191 ? 2.205 -16.591 -7.020 1.00 96.50 191 VAL A O 1
ATOM 1475 N N . TYR A 1 192 ? 4.201 -16.695 -5.991 1.00 96.31 192 TYR A N 1
ATOM 1476 C CA . TYR A 1 192 ? 4.207 -15.314 -5.520 1.00 96.31 192 TYR A CA 1
ATOM 1477 C C . TYR A 1 192 ? 4.095 -14.314 -6.678 1.00 96.31 192 TYR A C 1
ATOM 1479 O O . TYR A 1 192 ? 3.165 -13.505 -6.726 1.00 96.31 192 TYR A O 1
ATOM 1487 N N . SER A 1 193 ? 5.009 -14.406 -7.649 1.00 96.19 193 SER A N 1
ATOM 1488 C CA . SER A 1 193 ? 5.051 -13.477 -8.781 1.00 96.19 193 SER A CA 1
ATOM 1489 C C . SER A 1 193 ? 3.809 -13.593 -9.663 1.00 96.19 193 SER A C 1
ATOM 1491 O O . SER A 1 193 ? 3.224 -12.579 -10.026 1.00 96.19 193 SER A O 1
ATOM 1493 N N . THR A 1 194 ? 3.355 -14.812 -9.956 1.00 97.94 194 THR A N 1
ATOM 1494 C CA . THR A 1 194 ? 2.138 -15.049 -10.747 1.00 97.94 194 THR A CA 1
ATOM 1495 C C . THR A 1 194 ? 0.912 -14.468 -10.057 1.00 97.94 194 THR A C 1
ATOM 1497 O O . THR A 1 194 ? 0.114 -13.797 -10.705 1.00 97.94 194 THR A O 1
ATOM 1500 N N . THR A 1 195 ? 0.788 -14.661 -8.741 1.00 97.62 195 THR A N 1
ATOM 1501 C CA . THR A 1 195 ? -0.332 -14.114 -7.968 1.00 97.62 195 THR A CA 1
ATOM 1502 C C . THR A 1 195 ? -0.351 -12.593 -8.065 1.00 97.62 195 THR A C 1
ATOM 1504 O O . THR A 1 195 ? -1.353 -12.023 -8.482 1.00 97.62 195 THR A O 1
ATOM 1507 N N . LEU A 1 196 ? 0.759 -11.915 -7.762 1.00 97.50 196 LEU A N 1
ATOM 1508 C CA . LEU A 1 196 ? 0.801 -10.451 -7.806 1.00 97.50 196 LEU A CA 1
ATOM 1509 C C . LEU A 1 196 ? 0.642 -9.892 -9.226 1.00 97.50 196 LEU A C 1
ATOM 1511 O O . LEU A 1 196 ? -0.037 -8.879 -9.393 1.00 97.50 196 LEU A O 1
ATOM 1515 N N . ALA A 1 197 ? 1.195 -10.548 -10.252 1.00 97.75 197 ALA A N 1
ATOM 1516 C CA . ALA A 1 197 ? 0.986 -10.159 -11.648 1.00 97.75 197 ALA A CA 1
ATOM 1517 C C . ALA A 1 197 ? -0.496 -10.255 -12.038 1.00 97.75 197 ALA A C 1
ATOM 1519 O O . ALA A 1 197 ? -1.064 -9.286 -12.544 1.00 97.75 197 ALA A O 1
ATOM 1520 N N . ALA A 1 198 ? -1.139 -11.389 -11.743 1.00 96.75 198 ALA A N 1
ATOM 1521 C CA . ALA A 1 198 ? -2.554 -11.600 -12.024 1.00 96.75 198 ALA A CA 1
ATOM 1522 C C . ALA A 1 198 ? -3.428 -10.583 -11.278 1.00 96.75 198 ALA A C 1
ATOM 1524 O O . ALA A 1 198 ? -4.261 -9.924 -11.893 1.00 96.75 198 ALA A O 1
ATOM 1525 N N . LEU A 1 199 ? -3.182 -10.385 -9.981 1.00 95.75 199 LEU A N 1
ATOM 1526 C CA . LEU A 1 199 ? -3.884 -9.397 -9.160 1.00 95.75 199 LEU A CA 1
ATOM 1527 C C . LEU A 1 199 ? -3.739 -7.971 -9.700 1.00 95.75 199 LEU A C 1
ATOM 1529 O O . LEU A 1 199 ? -4.707 -7.214 -9.715 1.00 95.75 199 LEU A O 1
ATOM 1533 N N . THR A 1 200 ? -2.545 -7.621 -10.176 1.00 97.00 200 THR A N 1
ATOM 1534 C CA . THR A 1 200 ? -2.261 -6.318 -10.786 1.00 97.00 200 THR A CA 1
ATOM 1535 C C . THR A 1 200 ? -3.047 -6.129 -12.086 1.00 97.00 200 THR A C 1
ATOM 1537 O O . THR A 1 200 ? -3.670 -5.089 -12.280 1.00 97.00 200 THR A O 1
ATOM 1540 N N . LEU A 1 201 ? -3.069 -7.140 -12.962 1.00 95.94 201 LEU A N 1
ATOM 1541 C CA . LEU A 1 201 ? -3.812 -7.102 -14.231 1.00 95.94 201 LEU A CA 1
ATOM 1542 C C . LEU A 1 201 ? -5.334 -7.132 -14.035 1.00 95.94 201 LEU A C 1
ATOM 1544 O O . LEU A 1 201 ? -6.078 -6.623 -14.870 1.00 95.94 201 LEU A O 1
ATOM 1548 N N . GLN A 1 202 ? -5.802 -7.718 -12.933 1.00 93.69 202 GLN A N 1
ATOM 1549 C CA . GLN A 1 202 ? -7.222 -7.868 -12.630 1.00 93.69 202 GLN A CA 1
ATOM 1550 C C . GLN A 1 202 ? -7.837 -6.666 -11.912 1.00 93.69 202 GLN A C 1
ATOM 1552 O O . GLN A 1 202 ? -9.021 -6.720 -11.580 1.00 93.69 202 GLN A O 1
ATOM 1557 N N . VAL A 1 203 ? -7.082 -5.586 -11.686 1.00 91.75 203 VAL A N 1
ATOM 1558 C CA . VAL A 1 203 ? -7.542 -4.433 -10.896 1.00 91.75 203 VAL A CA 1
ATOM 1559 C C . VAL A 1 203 ? -8.920 -3.906 -11.346 1.00 91.75 203 VAL A C 1
ATOM 1561 O O . VAL A 1 203 ? -9.733 -3.576 -10.496 1.00 91.75 203 VAL A O 1
ATOM 1564 N N . TYR A 1 204 ? -9.267 -3.947 -12.640 1.00 84.38 204 TYR A N 1
ATOM 1565 C CA . TYR A 1 204 ? -10.587 -3.516 -13.158 1.00 84.38 204 TYR A CA 1
ATOM 1566 C C . TYR A 1 204 ? -11.757 -4.401 -12.760 1.00 84.38 204 TYR A C 1
ATOM 1568 O O . TYR A 1 204 ? -12.881 -3.928 -12.654 1.00 84.38 204 TYR A O 1
ATOM 1576 N N . TYR A 1 205 ? -11.509 -5.700 -12.629 1.00 76.94 205 TYR A N 1
ATOM 1577 C CA . TYR A 1 205 ? -12.566 -6.705 -12.548 1.00 76.94 205 TYR A CA 1
ATOM 1578 C C . TYR A 1 205 ? -12.962 -7.009 -11.106 1.00 76.94 205 TYR A C 1
ATOM 1580 O O . TYR A 1 205 ? -13.984 -7.644 -10.865 1.00 76.94 205 TYR A O 1
ATOM 1588 N N . ARG A 1 206 ? -12.139 -6.585 -10.140 1.00 66.12 206 ARG A N 1
ATOM 1589 C CA . ARG A 1 206 ? -12.332 -6.895 -8.717 1.00 66.12 206 ARG A CA 1
ATOM 1590 C C . ARG A 1 206 ? -13.091 -5.814 -7.957 1.00 66.12 206 ARG A C 1
ATOM 1592 O O . ARG A 1 206 ? -13.641 -6.105 -6.900 1.00 66.12 206 ARG A O 1
ATOM 1599 N N . PHE A 1 207 ? -13.160 -4.603 -8.502 1.00 59.81 207 PHE A N 1
ATOM 1600 C CA . PHE A 1 207 ? -13.956 -3.515 -7.948 1.00 59.81 207 PHE A CA 1
ATOM 1601 C C . PHE A 1 207 ? -15.196 -3.344 -8.820 1.00 59.81 207 PHE A C 1
ATOM 1603 O O . PHE A 1 207 ? -15.181 -2.624 -9.816 1.00 59.81 207 PHE A O 1
ATOM 1610 N N . LEU A 1 208 ? -16.266 -4.063 -8.469 1.00 46.94 208 LEU A N 1
ATOM 1611 C CA . LEU A 1 208 ? -17.574 -3.851 -9.085 1.00 46.94 208 LEU A CA 1
ATOM 1612 C C . LEU A 1 208 ? -17.986 -2.369 -8.925 1.00 46.94 208 LEU A C 1
ATOM 1614 O O . LEU A 1 208 ? -17.601 -1.739 -7.935 1.00 46.94 208 LEU A O 1
ATOM 1618 N N . PRO A 1 209 ? -18.804 -1.804 -9.832 1.00 43.91 209 PRO A N 1
ATOM 1619 C CA . PRO A 1 209 ? -19.297 -0.419 -9.752 1.00 43.91 209 PRO A CA 1
ATOM 1620 C C . PRO A 1 209 ? -20.051 -0.049 -8.456 1.00 43.91 209 PRO A C 1
ATOM 1622 O O . PRO A 1 209 ? -20.445 1.098 -8.282 1.00 43.91 209 PRO A O 1
ATOM 1625 N N . THR A 1 210 ? -20.248 -0.993 -7.534 1.00 39.47 210 THR A N 1
ATOM 1626 C CA . THR A 1 210 ? -20.913 -0.840 -6.234 1.00 39.47 210 THR A CA 1
ATOM 1627 C C . THR A 1 210 ? -20.046 -0.198 -5.143 1.00 39.47 210 THR A C 1
ATOM 1629 O O . THR A 1 210 ? -20.553 0.076 -4.063 1.00 39.47 210 THR A O 1
ATOM 1632 N N . TYR A 1 211 ? -18.759 0.072 -5.396 1.00 46.56 211 TYR A N 1
ATOM 1633 C CA . TYR A 1 211 ? -17.869 0.792 -4.466 1.00 46.56 211 TYR A CA 1
ATOM 1634 C C . TYR A 1 211 ? -17.924 2.318 -4.618 1.00 46.56 211 TYR A C 1
ATOM 1636 O O . TYR A 1 211 ? -16.968 3.001 -4.237 1.00 46.56 211 TYR A O 1
ATOM 1644 N N . GLN A 1 212 ? -19.005 2.872 -5.182 1.00 45.03 212 GLN A N 1
ATOM 1645 C CA . GLN A 1 212 ? -19.185 4.320 -5.136 1.00 45.03 212 GLN A CA 1
ATOM 1646 C C . GLN A 1 212 ? -19.046 4.782 -3.677 1.00 45.03 212 GLN A C 1
ATOM 1648 O O . GLN A 1 212 ? -19.589 4.127 -2.781 1.00 45.03 212 GLN A O 1
ATOM 1653 N N . PRO A 1 213 ? -18.263 5.844 -3.407 1.00 50.62 213 PRO A N 1
ATOM 1654 C CA . PRO A 1 213 ? -18.229 6.419 -2.072 1.00 50.62 213 PRO A CA 1
ATOM 1655 C C . PRO A 1 213 ? -19.671 6.678 -1.638 1.00 50.62 213 PRO A C 1
ATOM 1657 O O . PRO A 1 213 ? -20.470 7.122 -2.462 1.00 50.62 213 PRO A O 1
ATOM 1660 N N . ILE A 1 214 ? -20.001 6.370 -0.379 1.00 45.44 214 ILE A N 1
ATOM 1661 C CA . ILE A 1 214 ? -21.295 6.751 0.196 1.00 45.44 214 ILE A CA 1
ATOM 1662 C C . ILE A 1 214 ? -21.443 8.243 -0.092 1.00 4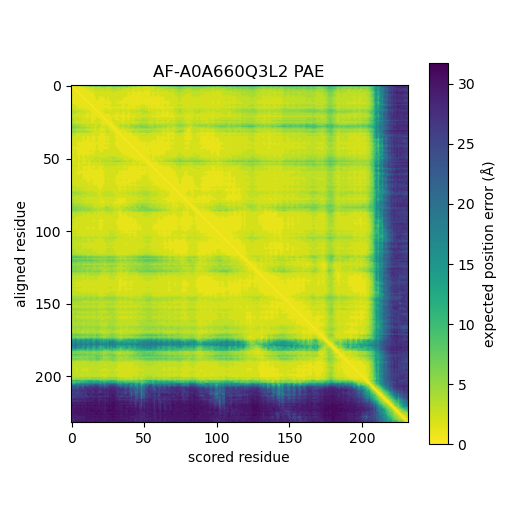5.44 214 ILE A C 1
ATOM 1664 O O . ILE A 1 214 ? -20.620 9.038 0.370 1.00 45.44 214 ILE A O 1
ATOM 1668 N N . ALA A 1 215 ? -22.411 8.595 -0.938 1.00 57.75 215 ALA A N 1
ATOM 1669 C CA . ALA A 1 215 ? -22.740 9.981 -1.182 1.00 57.75 215 ALA A CA 1
ATOM 1670 C C . ALA A 1 215 ? -23.173 10.545 0.169 1.00 57.75 215 ALA A C 1
ATOM 1672 O O . ALA A 1 215 ? -24.172 10.114 0.739 1.00 57.75 215 ALA A O 1
ATOM 1673 N N . VAL A 1 216 ? -22.359 11.436 0.728 1.00 52.88 216 VAL A N 1
ATOM 1674 C CA . VAL A 1 216 ? -22.825 12.308 1.796 1.00 52.88 216 VAL A CA 1
ATOM 1675 C C . VAL A 1 216 ? -23.631 13.359 1.060 1.00 52.88 216 VAL A C 1
ATOM 1677 O O . VAL A 1 216 ? -23.058 14.315 0.536 1.00 52.88 216 VAL A O 1
ATOM 1680 N N . GLU A 1 217 ? -24.927 13.109 0.887 1.00 56.69 217 GLU A N 1
ATOM 1681 C CA . GLU A 1 217 ? -25.810 14.190 0.475 1.00 56.69 217 GLU A CA 1
ATOM 1682 C C . GLU A 1 217 ? -25.758 15.246 1.584 1.00 56.69 217 GLU A C 1
ATOM 1684 O O . GLU A 1 217 ? -25.839 14.886 2.765 1.00 56.69 217 GLU A O 1
ATOM 1689 N N . PRO A 1 218 ? -25.511 16.525 1.255 1.00 55.16 218 PRO A N 1
ATOM 1690 C CA . PRO A 1 218 ? -25.715 17.580 2.229 1.00 55.16 218 PRO A CA 1
ATOM 1691 C C . PRO A 1 218 ? -27.166 17.483 2.702 1.00 55.16 218 PRO A C 1
ATOM 1693 O O . PRO A 1 218 ? -28.078 17.354 1.889 1.00 55.16 218 PRO A O 1
ATOM 1696 N N . VAL A 1 219 ? -27.358 17.471 4.019 1.00 55.78 219 VAL A N 1
ATOM 1697 C CA . VAL A 1 219 ? -28.689 17.571 4.610 1.00 55.78 219 VAL A CA 1
ATOM 1698 C C . VAL A 1 219 ? -29.204 18.959 4.254 1.00 55.78 219 VAL A C 1
ATOM 1700 O O . VAL A 1 219 ? -28.739 19.949 4.812 1.00 55.78 219 VAL A O 1
ATOM 1703 N N . ASP A 1 220 ? -30.092 19.019 3.269 1.00 54.78 220 ASP A N 1
ATOM 1704 C CA . ASP A 1 220 ? -30.857 20.215 2.936 1.00 54.78 220 ASP A CA 1
ATOM 1705 C C . ASP A 1 220 ? -32.065 20.247 3.879 1.00 54.78 220 ASP A C 1
ATOM 1707 O O . ASP A 1 220 ? -33.184 19.882 3.527 1.00 54.78 220 ASP A O 1
ATOM 1711 N N . GLU A 1 221 ? -31.804 20.555 5.149 1.00 54.72 221 GLU A N 1
ATOM 1712 C CA . GLU A 1 221 ? -32.851 20.972 6.080 1.00 54.72 221 GLU A CA 1
ATOM 1713 C C . GLU A 1 221 ? -33.064 22.470 5.861 1.00 54.72 221 GLU A C 1
ATOM 1715 O O . GLU A 1 221 ? -32.561 23.294 6.617 1.00 54.72 221 GLU A O 1
ATOM 1720 N N . THR A 1 222 ? -33.763 22.822 4.782 1.00 53.19 222 THR A N 1
ATOM 1721 C CA . THR A 1 222 ? -34.515 24.077 4.748 1.00 53.19 222 THR A CA 1
ATOM 1722 C C . THR A 1 222 ? -35.940 23.738 5.146 1.00 53.19 222 THR A C 1
ATOM 1724 O O . THR A 1 222 ? -36.669 23.101 4.375 1.00 53.19 222 THR A O 1
ATOM 1727 N N . ASP A 1 223 ? -36.312 24.097 6.370 1.00 57.31 223 ASP A N 1
ATOM 1728 C CA . ASP A 1 223 ? -37.697 23.993 6.814 1.00 57.31 223 ASP A CA 1
ATOM 1729 C C . ASP A 1 223 ? -38.494 25.148 6.189 1.00 57.31 223 ASP A C 1
ATOM 1731 O O . ASP A 1 223 ? -37.949 26.215 5.901 1.00 57.31 223 ASP A O 1
ATOM 1735 N N . ILE A 1 224 ? -39.793 24.957 5.955 1.00 54.41 224 ILE A N 1
ATOM 1736 C CA . ILE A 1 224 ? -40.644 25.954 5.265 1.00 54.41 224 ILE A CA 1
ATOM 1737 C C . ILE A 1 224 ? -40.723 27.302 6.015 1.00 54.41 224 ILE A C 1
ATOM 1739 O O . ILE A 1 224 ? -41.141 28.305 5.435 1.00 54.41 224 ILE A O 1
ATOM 1743 N N . ASP A 1 225 ? -40.292 27.321 7.277 1.00 58.81 225 ASP A N 1
ATOM 1744 C CA . ASP A 1 225 ? -40.306 28.477 8.171 1.00 58.81 225 ASP A CA 1
ATOM 1745 C C . ASP A 1 225 ? -38.947 29.207 8.280 1.00 58.81 225 ASP A C 1
ATOM 1747 O O . ASP A 1 225 ? -38.817 30.130 9.092 1.00 58.81 225 ASP A O 1
ATOM 1751 N N . ASP A 1 226 ? -37.932 28.844 7.485 1.00 57.59 226 ASP A N 1
ATOM 1752 C CA . ASP A 1 226 ? -36.642 29.543 7.513 1.00 57.59 226 ASP A CA 1
ATOM 1753 C C . ASP A 1 226 ? -36.763 30.979 6.973 1.00 57.59 226 ASP A C 1
ATOM 1755 O O . ASP A 1 226 ? -37.124 31.237 5.824 1.00 57.59 226 ASP A O 1
ATOM 1759 N N . ILE A 1 227 ? -36.457 31.950 7.838 1.00 62.44 227 ILE A N 1
ATOM 1760 C CA . ILE A 1 227 ? -36.534 33.381 7.529 1.00 62.44 227 ILE A CA 1
ATOM 1761 C C . ILE A 1 227 ? -35.299 33.794 6.721 1.00 62.44 227 ILE A C 1
ATOM 1763 O O . ILE A 1 227 ? -34.180 33.807 7.239 1.00 62.44 227 ILE A O 1
ATOM 1767 N N . GLU A 1 228 ? -35.512 34.215 5.474 1.00 50.56 228 GLU A N 1
ATOM 1768 C CA . GLU A 1 228 ? -34.479 34.846 4.651 1.00 50.56 228 GLU A CA 1
ATOM 1769 C C . GLU A 1 228 ? -34.095 36.219 5.226 1.00 50.56 228 GLU A C 1
ATOM 1771 O O . GLU A 1 228 ? -34.905 37.146 5.298 1.00 50.56 228 GLU A O 1
ATOM 1776 N N . VAL A 1 229 ? -32.835 36.363 5.641 1.00 48.00 229 VAL A N 1
ATOM 1777 C CA . VAL A 1 229 ? -32.259 37.653 6.037 1.00 48.00 229 VAL A CA 1
ATOM 1778 C C . VAL A 1 229 ? -31.429 38.188 4.874 1.00 48.00 229 VAL A C 1
ATOM 1780 O O . VAL A 1 229 ? -30.293 37.763 4.666 1.00 48.00 229 VAL A O 1
ATOM 1783 N N . GLU A 1 230 ? -31.979 39.146 4.127 1.00 43.62 230 GLU A N 1
ATOM 1784 C CA . GLU A 1 230 ? -31.203 39.941 3.173 1.00 43.62 230 GLU A CA 1
ATOM 1785 C C . GLU A 1 230 ? -30.344 40.963 3.928 1.00 43.62 230 GLU A C 1
ATOM 1787 O O . GLU A 1 230 ? -30.846 41.850 4.624 1.00 43.62 230 GLU A O 1
ATOM 1792 N N . VAL A 1 231 ? -29.026 40.843 3.784 1.00 36.75 231 VAL A 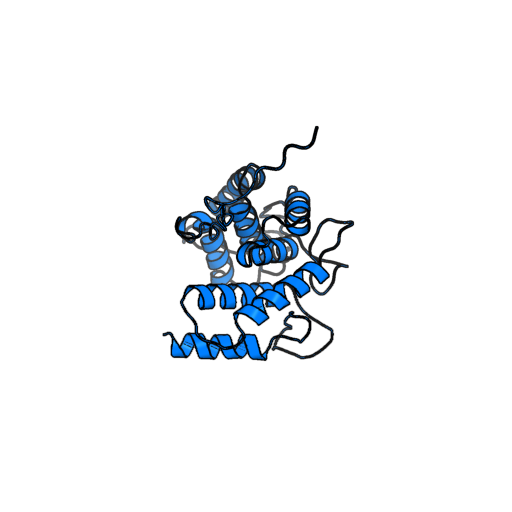N 1
ATOM 1793 C CA . VAL A 1 231 ? -28.075 41.865 4.227 1.00 36.75 231 VAL A CA 1
ATOM 1794 C C . VAL A 1 231 ? -27.778 42.773 3.034 1.00 36.75 231 VAL A C 1
ATOM 1796 O O . VAL A 1 231 ? -27.302 42.293 2.006 1.00 36.75 231 VAL A O 1
ATOM 1799 N N . ILE A 1 232 ? -28.088 44.064 3.188 1.00 46.12 232 ILE A N 1
ATOM 1800 C CA . ILE A 1 232 ? -27.776 45.151 2.240 1.00 46.12 232 ILE A CA 1
ATOM 1801 C C . ILE A 1 232 ? -26.263 45.378 2.170 1.00 46.12 232 ILE A C 1
ATOM 1803 O O . ILE A 1 232 ? -25.632 45.419 3.253 1.00 46.12 232 ILE A O 1
#

Radius of gyration: 20.37 Å; Cα contacts (8 Å, |Δi|>4): 318; chains: 1; bounding box: 64×67×43 Å

pLDDT: mean 90.26, std 14.83, range [36.75, 98.75]

Nearest PDB structures (foldseek):
  6sbf-assembly1_A  TM=6.886E-01  e=8.412E-03  Scytonema sp. PCC 10023
  6sbg-assembly1_A  TM=6.512E-01  e=2.182E-02  Scytonema sp. PCC 10023
  6sbe-assembly1_A  TM=6.163E-01  e=1.785E-02  Scytonema sp. PCC 10023
  6sbd-assembly1_A  TM=5.728E-01  e=1.698E-02  Scytonema sp. PCC 10023
  6sbb-assembly2_B  TM=5.182E-01  e=2.667E-02  Scytonema sp. PCC 10023

Sequence (232 aa):
LKPVMERAIQVILDGQQDGGGWNYKYDRGPRRDTSVAGWQIQALKAAYLAGADNPGIKTAMEKAVVDLKSVFNPETGRFGYTDKSWGTDGVCGIGILCLQFLGHGKDPEVRAAIQALKGTKCDWKDPGSWAMYGWYYITQAKFHYGGSTWSAWNTRIARTLTRNQNPDGSWTAPGGAAEVKVGKETNLGKVYSTTLAALTLQVYYRFLPTYQPIAVEPVDETDIDDIEVEVI

Secondary structure (DSSP, 8-state):
-HHHHHHHHHHHHHT--TTS---GGG--SS---HHHHHHHHHHHHHHHHTT---TTHHHHHHHHHHHHHHTEETTTTEE-SSSTT---HHHHHHHHHHHHHTT-TTSHHHHHHHHHTTT----SSS--TTHHHHHHHHHHHHHHH-HHHHHHHHHHHHHHHHHT--TTS--PPTTTTSSS--SS-TTSHHHHHHHHHHHHHTHHHHS-GGG------------TT-------